Protein 3BMB (pdb70)

Sequence (270 aa):
SRPTIIINDLDAERIDILLEQPAYAGLPIADALNAELDRAQMCSPEEMPHDVVTMNSRVKFRNLSDGEVRVRTLVYPAKMTDSNTQLSVMAPVGAALLGLRVGDSIHWELPGGVATHLEVLELEYQPEAAGDYLLSRPTIIINDLDAERIDILLEQPAYAGLPIADALNAELDRAQMCSPEEMPHDVVTMNSRVKFRNLSDGEVRVRTLVYPAKMTDSNTQLSVMAPVGAALLGLRVGDSIHWELPGGVATHLEVLELEYQPEAAGDYLL

Radius of gyration: 20.75 Å; Cα contacts (8 Å, |Δi|>4): 541; chains: 2; bounding box: 44×65×32 Å

CATH classification: 1.10.286.20 (+1 more: 3.10.50.30)

Nearest PDB structures (foldseek):
  3bmb-assembly2_B  TM=1.007E+00  e=2.010E-30  Escherichia coli
  2pn0-assembly1_D  TM=7.990E-01  e=1.797E-14  Nitrosomonas europaea
  2pn0-assembly2_C  TM=7.995E-01  e=2.019E-13  Nitrosomonas europaea
  1grj-assembly1_A  TM=5.201E-01  e=1.043E-05  Escherichia coli
  6rin-assembly1_F  TM=5.103E-01  e=4.857E-06  Escherichia coli K-12

Organism: Escherichia coli (strain K12) (NCBI:txid83333)

Foldseek 3Di:
DWDQAEAEPVVLVVLCVVLPDPVCPPPFLSVVLNVRSVRHHYHHLLPGDPFWQYQQWWFWKAFVVPGDIAIEGEHDVVPDDDPRHYDYCSDLVNVRRGRDGQQDWTFDDTPPPGTGTMHTHDGPGDCSVVVVSVD/DWDQAEAEPVVLVVLCVVLVDPVCPPPFLSVVLVVRSVRHHYHALLPDDPFWQYQQWWFWKAFVVPGDIAIAHEHDVVPDDDPRHYDYCSDLVNVRRGRDGQQDWTWDDIPDPDTTTMHTHDTPGDCSVVVVRVD

B-factor: mean 31.02, std 12.73, range [14.25, 99.87]

Structure (mmCIF, N/CA/C/O backbone):
data_3BMB
#
_entry.id   3BMB
#
_cell.length_a   68.500
_cell.length_b   133.400
_cell.length_c   66.060
_cell.angle_alpha   90.000
_cell.angle_beta   90.000
_cell.angle_gamma   90.000
#
_symmetry.space_group_name_H-M   'C 2 2 21'
#
loop_
_entity.id
_entity.type
_entity.pdbx_description
1 polymer 'Regulator of nucleoside diphosphate kinase'
2 non-polymer 'SULFATE ION'
3 non-polymer 'CHLORIDE ION'
4 water water
#
loop_
_atom_site.group_PDB
_atom_site.id
_atom_site.type_symbol
_atom_site.label_atom_id
_atom_site.label_alt_id
_atom_site.label_comp_id
_atom_site.label_asym_id
_atom_site.label_entity_id
_atom_site.label_seq_id
_atom_site.pdbx_PDB_ins_code
_atom_site.Cartn_x
_atom_site.Cartn_y
_atom_site.Cartn_z
_atom_site.occupancy
_atom_site.B_iso_or_equiv
_atom_site.auth_seq_id
_atom_site.auth_comp_id
_atom_site.auth_asym_id
_atom_site.auth_atom_id
_atom_site.pdbx_PDB_model_num
ATOM 1 N N . SER A 1 2 ? 27.095 11.811 5.060 1.00 34.89 2 SER A N 1
ATOM 2 C CA . SER A 1 2 ? 26.070 12.837 4.733 1.00 32.68 2 SER A CA 1
ATOM 3 C C . SER A 1 2 ? 25.007 12.890 5.827 1.00 31.68 2 SER A C 1
ATOM 4 O O . SER A 1 2 ? 25.039 12.104 6.773 1.00 31.34 2 SER A O 1
ATOM 7 N N . ARG A 1 3 ? 24.069 13.821 5.688 1.00 27.52 3 ARG A N 1
ATOM 8 C CA . ARG A 1 3 ? 22.987 13.977 6.655 1.00 26.28 3 ARG A CA 1
ATOM 9 C C . ARG A 1 3 ? 21.734 14.411 5.909 1.00 26.27 3 ARG A C 1
ATOM 10 O O . ARG A 1 3 ? 21.813 14.863 4.769 1.00 25.75 3 ARG A O 1
ATOM 18 N N . PRO A 1 4 ? 20.552 14.260 6.531 1.00 26.74 4 PRO A N 1
ATOM 19 C CA . PRO A 1 4 ? 19.353 14.687 5.807 1.00 27.10 4 PRO A CA 1
ATOM 20 C C . PRO A 1 4 ? 19.343 16.193 5.551 1.00 26.88 4 PRO A C 1
ATOM 21 O O . PRO A 1 4 ? 19.874 16.977 6.345 1.00 26.22 4 PRO A O 1
ATOM 25 N N . THR A 1 5 ? 18.761 16.577 4.420 1.00 26.41 5 THR A N 1
ATOM 26 C CA . THR A 1 5 ? 18.673 17.973 4.004 1.00 26.19 5 THR A CA 1
ATOM 27 C C . THR A 1 5 ? 18.066 18.868 5.077 1.00 25.98 5 THR A C 1
ATOM 28 O O . THR A 1 5 ? 17.025 18.550 5.649 1.00 27.57 5 THR A O 1
ATOM 32 N N . ILE A 1 6 ? 18.719 19.994 5.339 1.00 24.64 6 ILE A N 1
ATOM 33 C CA . ILE A 1 6 ? 18.245 20.939 6.342 1.00 24.19 6 ILE A CA 1
ATOM 34 C C . ILE A 1 6 ? 17.008 21.713 5.886 1.00 24.20 6 ILE A C 1
ATOM 35 O O . ILE A 1 6 ? 16.973 22.237 4.769 1.00 22.21 6 ILE A O 1
ATOM 40 N N . ILE A 1 7 ? 16.005 21.777 6.761 1.00 23.14 7 ILE A N 1
ATOM 41 C CA . ILE A 1 7 ? 14.778 22.534 6.512 1.00 22.36 7 ILE A CA 1
ATOM 42 C C . ILE A 1 7 ? 14.942 23.747 7.441 1.00 22.27 7 ILE A C 1
ATOM 43 O O . ILE A 1 7 ? 15.123 23.595 8.652 1.00 20.05 7 ILE A O 1
ATOM 48 N N . ILE A 1 8 ? 14.894 24.949 6.882 1.00 21.87 8 ILE A N 1
ATOM 49 C CA . ILE A 1 8 ? 15.125 26.146 7.692 1.00 22.73 8 ILE A CA 1
ATOM 50 C C . ILE A 1 8 ? 14.385 27.358 7.131 1.00 23.65 8 ILE A C 1
ATOM 51 O O . ILE A 1 8 ? 14.176 27.444 5.921 1.00 24.56 8 ILE A O 1
ATOM 56 N N . ASN A 1 9 ? 13.983 28.301 7.984 1.00 23.65 9 ASN A N 1
ATOM 57 C CA . ASN A 1 9 ? 13.286 29.464 7.444 1.00 23.95 9 ASN A CA 1
ATOM 58 C C . ASN A 1 9 ? 14.275 30.496 6.891 1.00 24.30 9 ASN A C 1
ATOM 59 O O . ASN A 1 9 ? 15.452 30.521 7.271 1.00 21.59 9 ASN A O 1
ATOM 64 N N . ASP A 1 10 ? 13.790 31.325 5.970 1.00 25.24 10 ASP A N 1
ATOM 65 C CA . ASP A 1 10 ? 14.605 32.334 5.304 1.00 25.62 10 ASP A CA 1
ATOM 66 C C . ASP A 1 10 ? 15.468 33.204 6.203 1.00 25.30 10 ASP A C 1
ATOM 67 O O . ASP A 1 10 ? 16.613 33.495 5.867 1.00 25.76 10 ASP A O 1
ATOM 72 N N . LEU A 1 11 ? 14.919 33.628 7.336 1.00 24.59 11 LEU A N 1
ATOM 73 C CA . LEU A 1 11 ? 15.661 34.494 8.242 1.00 23.94 11 LEU A CA 1
ATOM 74 C C . LEU A 1 11 ? 16.851 33.810 8.908 1.00 23.44 11 LEU A C 1
ATOM 75 O O . LEU A 1 11 ? 17.944 34.369 8.935 1.00 22.15 11 LEU A O 1
ATOM 80 N N . ASP A 1 12 ? 16.646 32.610 9.449 1.00 22.32 12 ASP A N 1
ATOM 81 C CA . ASP A 1 12 ? 17.744 31.906 10.099 1.00 23.03 12 ASP A CA 1
ATOM 82 C C . ASP A 1 12 ? 18.792 31.495 9.075 1.00 21.44 12 ASP A C 1
ATOM 83 O O . ASP A 1 12 ? 19.990 31.524 9.353 1.00 21.24 12 ASP A O 1
ATOM 88 N N . ALA A 1 13 ? 18.343 31.129 7.881 1.00 23.62 13 ALA A N 1
ATOM 89 C CA . ALA A 1 13 ? 19.264 30.748 6.824 1.00 24.69 13 ALA A CA 1
ATOM 90 C C . ALA A 1 13 ? 20.227 31.902 6.550 1.00 24.95 13 ALA A C 1
ATOM 91 O O . ALA A 1 13 ? 21.432 31.698 6.422 1.00 26.17 13 ALA A O 1
ATOM 93 N N . GLU A 1 14 ? 19.690 33.116 6.463 1.00 25.76 14 GLU A N 1
ATOM 94 C CA . GLU A 1 14 ? 20.510 34.298 6.201 1.00 25.80 14 GLU A CA 1
ATOM 95 C C . GLU A 1 14 ? 21.445 34.597 7.366 1.00 25.69 14 GLU A C 1
ATOM 96 O O . GLU A 1 14 ? 22.622 34.882 7.160 1.00 22.80 14 GLU A O 1
ATOM 102 N N . ARG A 1 15 ? 20.917 34.538 8.587 1.00 24.68 15 ARG A N 1
ATOM 103 C CA . ARG A 1 15 ? 21.719 34.794 9.784 1.00 25.64 15 ARG A CA 1
ATOM 104 C C . ARG A 1 15 ? 22.871 33.796 9.924 1.00 24.36 15 ARG A C 1
ATOM 105 O O . ARG A 1 15 ? 23.993 34.174 10.268 1.00 22.58 15 ARG A O 1
ATOM 113 N N . ILE A 1 16 ? 22.601 32.520 9.665 1.00 21.98 16 ILE A N 1
ATOM 114 C CA . ILE A 1 16 ? 23.650 31.515 9.767 1.00 22.57 16 ILE A CA 1
ATOM 115 C C . ILE A 1 16 ? 24.694 31.701 8.659 1.00 22.52 16 ILE A C 1
ATOM 116 O O . ILE A 1 16 ? 25.882 31.481 8.876 1.00 22.24 16 ILE A O 1
ATOM 121 N N . ASP A 1 17 ? 24.252 32.127 7.482 1.00 23.08 17 ASP A N 1
ATOM 122 C CA . ASP A 1 17 ? 25.165 32.354 6.363 1.00 25.19 17 ASP A CA 1
ATOM 123 C C . ASP A 1 17 ? 26.196 33.419 6.745 1.00 24.71 17 ASP A C 1
ATOM 124 O O . ASP A 1 17 ? 27.383 33.307 6.426 1.00 25.10 17 ASP A O 1
ATOM 129 N N . ILE A 1 18 ? 25.729 34.454 7.434 1.00 23.54 18 ILE A N 1
ATOM 130 C CA . ILE A 1 18 ? 26.583 35.543 7.884 1.00 25.43 18 ILE A CA 1
ATOM 131 C C . ILE A 1 18 ? 27.475 35.050 9.015 1.00 24.38 18 ILE A C 1
ATOM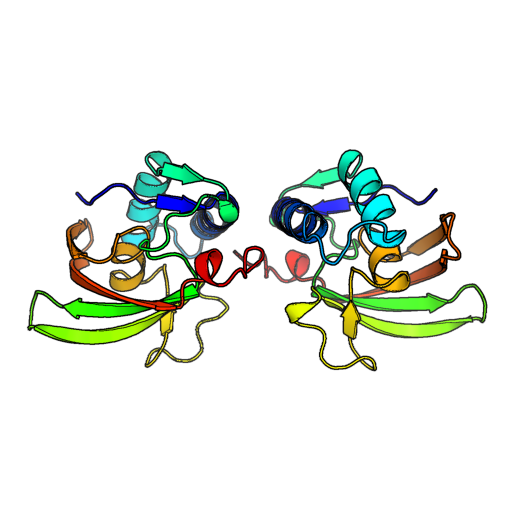 132 O O . ILE A 1 18 ? 28.666 35.355 9.066 1.00 25.48 18 ILE A O 1
ATOM 137 N N . LEU A 1 19 ? 26.882 34.284 9.921 1.00 23.55 19 LEU A N 1
ATOM 138 C CA . LEU A 1 19 ? 27.600 33.733 11.061 1.00 25.42 19 LEU A CA 1
ATOM 139 C C . LEU A 1 19 ? 28.822 32.936 10.613 1.00 25.02 19 LEU A C 1
ATOM 140 O O . LEU A 1 19 ? 29.922 33.110 11.141 1.00 23.77 19 LEU A O 1
ATOM 145 N N . LEU A 1 20 ? 28.616 32.064 9.632 1.00 24.98 20 LEU A N 1
ATOM 146 C CA . LEU A 1 20 ? 29.681 31.211 9.120 1.00 27.55 20 LEU A CA 1
ATOM 147 C C . LEU A 1 20 ? 30.827 31.965 8.457 1.00 28.85 20 LEU A C 1
ATOM 148 O O . LEU A 1 20 ? 31.925 31.424 8.321 1.00 28.67 20 LEU A O 1
ATOM 153 N N . GLU A 1 21 ? 30.573 33.208 8.055 1.00 30.85 21 GLU A N 1
ATOM 154 C CA . GLU A 1 21 ? 31.584 34.034 7.403 1.00 33.68 21 GLU A CA 1
ATOM 155 C C . GLU A 1 21 ? 32.645 34.557 8.372 1.00 33.88 21 GLU A C 1
ATOM 156 O O . GLU A 1 21 ? 33.727 34.962 7.954 1.00 34.00 21 GLU A O 1
ATOM 162 N N . GLN A 1 22 ? 32.339 34.547 9.664 1.00 32.98 22 GLN A N 1
ATOM 163 C CA . GLN A 1 22 ? 33.283 35.024 10.671 1.00 34.10 22 GLN A CA 1
ATOM 164 C C . GLN A 1 22 ? 34.619 34.289 10.620 1.00 33.55 22 GLN A C 1
ATOM 165 O O . GLN A 1 22 ? 34.659 33.060 10.612 1.00 32.43 22 GLN A O 1
ATOM 171 N N . PRO A 1 23 ? 35.736 35.038 10.591 1.00 32.24 23 PRO A N 1
ATOM 172 C CA . PRO A 1 23 ? 37.055 34.401 10.545 1.00 29.85 23 PRO A CA 1
ATOM 173 C C . PRO A 1 23 ? 37.327 33.485 11.742 1.00 28.94 23 PRO A C 1
ATOM 174 O O . PRO A 1 23 ? 38.183 32.601 11.680 1.00 28.06 23 PRO A O 1
ATOM 178 N N . ALA A 1 24 ? 36.597 33.693 12.832 1.00 26.31 24 ALA A N 1
ATOM 179 C CA . ALA A 1 24 ? 36.773 32.855 14.015 1.00 26.01 24 ALA A CA 1
ATOM 180 C C . ALA A 1 24 ? 36.497 31.384 13.679 1.00 23.39 24 ALA A C 1
ATOM 181 O O . ALA A 1 24 ? 37.026 30.479 14.324 1.00 23.40 24 ALA A O 1
ATOM 183 N N . TYR A 1 25 ? 35.679 31.157 12.655 1.00 23.03 25 TYR A N 1
ATOM 184 C CA . TYR A 1 25 ? 35.294 29.805 12.250 1.00 23.39 25 TYR A CA 1
ATOM 185 C C . TYR A 1 25 ? 36.062 29.257 11.052 1.00 23.10 25 TYR A C 1
ATOM 186 O O . TYR A 1 25 ? 35.702 28.215 10.508 1.00 21.76 25 TYR A O 1
ATOM 195 N N . ALA A 1 26 ? 37.114 29.952 10.642 1.00 23.27 26 ALA A N 1
ATOM 196 C CA . ALA A 1 26 ? 37.899 29.507 9.500 1.00 22.38 26 ALA A CA 1
ATOM 197 C C . ALA A 1 26 ? 38.545 28.155 9.773 1.00 21.85 26 ALA A C 1
ATOM 198 O O . ALA A 1 26 ? 39.181 27.955 10.807 1.00 21.37 26 ALA A O 1
ATOM 200 N N . GLY A 1 27 ? 38.352 27.222 8.848 1.00 21.56 27 GLY A N 1
ATOM 201 C CA . GLY A 1 27 ? 38.935 25.901 8.987 1.00 22.42 27 GLY A CA 1
ATOM 202 C C . GLY A 1 27 ? 38.250 24.947 9.943 1.00 23.42 27 GLY A C 1
ATOM 203 O O . GLY A 1 27 ? 38.754 23.851 10.173 1.00 24.00 27 GLY A O 1
ATOM 204 N N . LEU A 1 28 ? 37.113 25.337 10.511 1.00 23.42 28 LEU A N 1
ATOM 205 C CA . LEU A 1 28 ? 36.424 24.439 11.439 1.00 24.02 28 LEU A CA 1
ATOM 206 C C . LEU A 1 28 ? 35.517 23.473 10.690 1.00 24.44 28 LEU A C 1
ATOM 207 O O . LEU A 1 28 ? 34.705 23.883 9.863 1.00 23.46 28 LEU A O 1
ATOM 212 N N . PRO A 1 29 ? 35.642 22.169 10.973 1.00 24.66 29 PRO A N 1
ATOM 213 C CA . PRO A 1 29 ? 34.807 21.177 10.289 1.00 24.23 29 PRO A CA 1
ATOM 214 C C . PRO A 1 29 ? 33.294 21.416 10.313 1.00 22.70 29 PRO A C 1
ATOM 215 O O . PRO A 1 29 ? 32.635 21.212 9.301 1.00 21.07 29 PRO A O 1
ATOM 219 N N . ILE A 1 30 ? 32.735 21.846 11.445 1.00 21.35 30 ILE A N 1
ATOM 220 C CA . ILE A 1 30 ? 31.289 22.091 11.491 1.00 22.42 30 ILE A CA 1
ATOM 221 C C . ILE A 1 30 ? 30.891 23.306 10.651 1.00 21.87 30 ILE A C 1
ATOM 222 O O . ILE A 1 30 ? 29.827 23.316 10.032 1.00 20.89 30 ILE A O 1
ATOM 227 N N . ALA A 1 31 ? 31.746 24.326 10.622 1.00 22.66 31 ALA A N 1
ATOM 228 C CA . ALA A 1 31 ? 31.471 25.532 9.838 1.00 24.59 31 ALA A CA 1
ATOM 229 C C . ALA A 1 31 ? 31.491 25.197 8.347 1.00 24.31 31 ALA A C 1
ATOM 230 O O . ALA A 1 31 ? 30.618 25.636 7.593 1.00 23.77 31 ALA A O 1
ATOM 232 N N . ASP A 1 32 ? 32.487 24.421 7.923 1.00 23.92 32 ASP A N 1
ATOM 233 C CA . ASP A 1 32 ? 32.588 24.025 6.519 1.00 25.87 32 ASP A CA 1
ATOM 234 C C . ASP A 1 32 ? 31.386 23.171 6.141 1.00 25.37 32 ASP A C 1
ATOM 235 O O . ASP A 1 32 ? 30.809 23.334 5.061 1.00 25.32 32 ASP A O 1
ATOM 240 N N . ALA A 1 33 ? 31.022 22.255 7.035 1.00 23.35 33 ALA A N 1
ATOM 241 C CA . ALA A 1 33 ? 29.894 21.361 6.814 1.00 23.95 33 ALA A CA 1
ATOM 242 C C . ALA A 1 33 ? 28.574 22.126 6.731 1.00 22.31 33 ALA A C 1
ATOM 243 O O . ALA A 1 33 ? 27.746 21.849 5.865 1.00 22.78 33 ALA A O 1
ATOM 245 N N . LEU A 1 34 ? 28.370 23.090 7.625 1.00 21.20 34 LEU A N 1
ATOM 246 C CA . LEU A 1 34 ? 27.134 23.864 7.589 1.00 21.60 34 LEU A CA 1
ATOM 247 C C . LEU A 1 34 ? 27.029 24.686 6.307 1.00 20.81 34 LEU A C 1
ATOM 248 O O . LEU A 1 34 ? 25.948 24.793 5.723 1.00 21.47 34 LEU A O 1
ATOM 253 N N . ASN A 1 35 ? 28.147 25.250 5.862 1.00 23.85 35 ASN A N 1
ATOM 254 C CA . ASN A 1 35 ? 28.166 26.038 4.630 1.00 25.02 35 ASN A CA 1
ATOM 255 C C . ASN A 1 35 ? 27.666 25.194 3.467 1.00 25.10 35 ASN A C 1
ATOM 256 O O . ASN A 1 35 ? 26.791 25.616 2.705 1.00 23.11 35 ASN A O 1
ATOM 261 N N . ALA A 1 36 ? 28.228 23.998 3.336 1.00 25.03 36 ALA A N 1
ATOM 262 C CA . ALA A 1 36 ? 27.843 23.086 2.267 1.00 25.05 36 ALA A CA 1
ATOM 263 C C . ALA A 1 36 ? 26.381 22.669 2.382 1.00 25.93 36 ALA A C 1
ATOM 264 O O . ALA A 1 36 ? 25.663 22.607 1.382 1.00 23.66 36 ALA A O 1
ATOM 266 N N . GLU A 1 37 ? 25.933 22.378 3.601 1.00 24.76 37 GLU A N 1
ATOM 267 C CA . GLU A 1 37 ? 24.551 21.960 3.806 1.00 25.19 37 GLU A CA 1
ATOM 268 C C . GLU A 1 37 ? 23.534 23.069 3.536 1.00 25.75 37 GLU A C 1
ATOM 269 O O . GLU A 1 37 ? 22.455 22.813 2.991 1.00 25.08 37 GLU A O 1
ATOM 275 N N . LEU A 1 38 ? 23.866 24.300 3.919 1.00 25.44 38 LEU A N 1
ATOM 276 C CA . LEU A 1 38 ? 22.959 25.420 3.687 1.00 27.02 38 LEU A CA 1
ATOM 277 C C . LEU A 1 38 ? 22.753 25.650 2.193 1.00 26.91 38 LEU A C 1
ATOM 278 O O . LEU A 1 38 ? 21.683 26.090 1.776 1.00 25.15 38 LEU A O 1
ATOM 283 N N . ASP A 1 39 ? 23.772 25.350 1.388 1.00 27.12 39 ASP A N 1
ATOM 284 C CA . ASP A 1 39 ? 23.662 25.523 -0.058 1.00 29.08 39 ASP A CA 1
ATOM 285 C C . ASP A 1 39 ? 22.611 24.605 -0.671 1.00 29.63 39 ASP A C 1
ATOM 286 O O . ASP A 1 39 ? 22.095 24.880 -1.758 1.00 30.49 39 ASP A O 1
ATOM 291 N N . ARG A 1 40 ? 22.296 23.507 0.010 1.00 28.07 40 ARG A N 1
ATOM 292 C CA . ARG A 1 40 ? 21.283 22.596 -0.498 1.00 29.78 40 ARG A CA 1
ATOM 293 C C . ARG A 1 40 ? 20.116 22.422 0.462 1.00 29.13 40 ARG A C 1
ATOM 294 O O . ARG A 1 40 ? 19.354 21.451 0.373 1.00 28.29 40 ARG A O 1
ATOM 302 N N . ALA A 1 41 ? 19.969 23.380 1.372 1.00 27.90 41 ALA A N 1
ATOM 303 C CA . ALA A 1 41 ? 18.891 23.342 2.354 1.00 28.62 41 ALA A CA 1
ATOM 304 C C . ALA A 1 41 ? 17.576 23.759 1.705 1.00 29.50 41 ALA A C 1
ATOM 305 O O . ALA A 1 41 ? 17.562 24.475 0.701 1.00 28.62 41 ALA A O 1
ATOM 307 N N . GLN A 1 42 ? 16.475 23.298 2.285 1.00 29.46 42 GLN A N 1
ATOM 308 C CA . GLN A 1 42 ? 15.152 23.643 1.797 1.00 31.00 42 GLN A CA 1
ATOM 309 C C . GLN A 1 42 ? 14.681 24.793 2.680 1.00 31.59 42 GLN A C 1
ATOM 310 O O . GLN A 1 42 ? 14.528 24.632 3.889 1.00 30.42 42 GLN A O 1
ATOM 316 N N . MET A 1 43 ? 14.451 25.953 2.075 1.00 30.00 43 MET A N 1
ATOM 317 C CA . MET A 1 43 ? 14.038 27.119 2.838 1.00 31.42 43 MET A CA 1
ATOM 318 C C . MET A 1 43 ? 12.598 27.548 2.583 1.00 30.21 43 MET A C 1
ATOM 319 O O . MET A 1 43 ? 12.013 27.241 1.545 1.00 30.89 43 MET A O 1
ATOM 324 N N . CYS A 1 44 ? 12.031 28.257 3.551 1.00 29.25 44 CYS A N 1
ATOM 325 C CA . CYS A 1 44 ? 10.660 28.738 3.446 1.00 27.32 44 CYS A CA 1
ATOM 326 C C . CYS A 1 44 ? 10.500 29.886 4.426 1.00 26.65 44 CYS A C 1
ATOM 327 O O . CYS A 1 44 ? 11.400 30.144 5.230 1.00 23.94 44 CYS A O 1
ATOM 330 N N . SER A 1 45 ? 9.367 30.580 4.358 1.00 26.33 45 SER A N 1
ATOM 331 C CA . SER A 1 45 ? 9.123 31.689 5.267 1.00 27.67 45 SER A CA 1
ATOM 332 C C . SER A 1 45 ? 8.821 31.123 6.647 1.00 27.28 45 SER A C 1
ATOM 333 O O . SER A 1 45 ? 8.423 29.958 6.777 1.00 27.03 45 SER A O 1
ATOM 336 N N . PRO A 1 46 ? 9.010 31.931 7.702 1.00 26.75 46 PRO A N 1
ATOM 337 C CA . PRO A 1 46 ? 8.723 31.401 9.035 1.00 26.82 46 PRO A CA 1
ATOM 338 C C . PRO A 1 46 ? 7.296 30.890 9.183 1.00 27.93 46 PRO A C 1
ATOM 339 O O . PRO A 1 46 ? 7.058 29.911 9.886 1.00 28.18 46 PRO A O 1
ATOM 343 N N . GLU A 1 47 ? 6.351 31.533 8.503 1.00 27.99 47 GLU A N 1
ATOM 344 C CA . GLU A 1 47 ? 4.963 31.107 8.583 1.00 30.87 47 GLU A CA 1
ATOM 345 C C . GLU A 1 47 ? 4.733 29.765 7.883 1.00 31.02 47 GLU A C 1
ATOM 346 O O . GLU A 1 47 ? 3.821 29.027 8.246 1.00 31.35 47 GLU A O 1
ATOM 352 N N . GLU A 1 48 ? 5.556 29.451 6.885 1.00 31.53 48 GLU A N 1
ATOM 353 C CA . GLU A 1 48 ? 5.419 28.194 6.144 1.00 31.53 48 GLU A CA 1
ATOM 354 C C . GLU A 1 48 ? 6.233 27.047 6.752 1.00 30.22 48 GLU A C 1
ATOM 355 O O . GLU A 1 48 ? 6.263 25.944 6.201 1.00 27.99 48 GLU A O 1
ATOM 361 N N . MET A 1 49 ? 6.887 27.305 7.881 1.00 29.05 49 MET A N 1
ATOM 362 C CA . MET A 1 49 ? 7.713 26.292 8.544 1.00 29.31 49 MET A CA 1
ATOM 363 C C . MET A 1 49 ? 6.923 25.112 9.092 1.00 28.73 49 MET A C 1
ATOM 364 O O . MET A 1 49 ? 5.999 25.294 9.882 1.00 27.43 49 MET A O 1
ATOM 369 N N . PRO A 1 50 ? 7.271 23.880 8.674 1.00 28.68 50 PRO A N 1
ATOM 370 C CA . PRO A 1 50 ? 6.570 22.691 9.166 1.00 29.35 50 PRO A CA 1
ATOM 371 C C . PRO A 1 50 ? 6.670 22.656 10.693 1.00 29.01 50 PRO A C 1
ATOM 372 O O . PRO A 1 50 ? 7.707 23.007 11.262 1.00 28.55 50 PRO A O 1
ATOM 376 N N . HIS A 1 51 ? 5.604 22.224 11.356 1.00 28.38 51 HIS A N 1
ATOM 377 C CA . HIS A 1 51 ? 5.581 22.204 12.812 1.00 29.70 51 HIS A CA 1
ATOM 378 C C . HIS A 1 51 ? 6.470 21.196 13.536 1.00 28.69 51 HIS A C 1
ATOM 379 O O . HIS A 1 51 ? 6.612 21.276 14.751 1.00 29.89 51 HIS A O 1
ATOM 386 N N . ASP A 1 52 ? 7.083 20.271 12.805 1.00 27.66 52 ASP A N 1
ATOM 387 C CA . ASP A 1 52 ? 7.931 19.251 13.429 1.00 27.11 52 ASP A CA 1
ATOM 388 C C . ASP A 1 52 ? 9.421 19.394 13.125 1.00 25.45 52 ASP A C 1
ATOM 389 O O . ASP A 1 52 ? 10.186 18.450 13.323 1.00 26.27 52 ASP A O 1
ATOM 394 N N . VAL A 1 53 ? 9.835 20.566 12.658 1.00 24.60 53 VAL A N 1
ATOM 395 C CA . VAL A 1 53 ? 11.236 20.793 12.317 1.00 22.86 53 VAL A CA 1
ATOM 396 C C . VAL A 1 53 ? 12.019 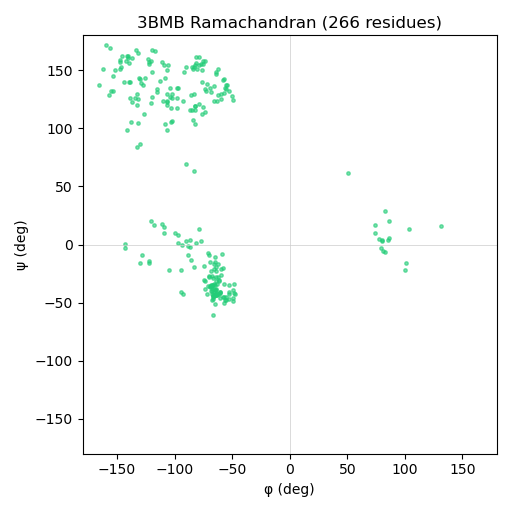21.500 13.422 1.00 22.69 53 VAL A C 1
ATOM 397 O O . VAL A 1 53 ? 11.545 22.486 13.997 1.00 21.72 53 VAL A O 1
ATOM 401 N N . VAL A 1 54 ? 13.220 20.997 13.708 1.00 20.29 54 VAL A N 1
ATOM 402 C CA . VAL A 1 54 ? 14.078 21.609 14.715 1.00 20.13 54 VAL A CA 1
ATOM 403 C C . VAL A 1 54 ? 14.639 22.900 14.111 1.00 18.86 54 VAL A C 1
ATOM 404 O O . VAL A 1 54 ? 15.393 22.857 13.142 1.00 18.76 54 VAL A O 1
ATOM 408 N N . THR A 1 55 ? 14.265 24.044 14.670 1.00 18.23 55 THR A N 1
ATOM 409 C CA . THR A 1 55 ? 14.752 25.324 14.162 1.00 18.63 55 THR A CA 1
ATOM 410 C C . THR A 1 55 ? 15.520 26.049 15.251 1.00 19.50 55 THR A C 1
ATOM 411 O O . THR A 1 55 ? 15.475 25.655 16.412 1.00 17.86 55 THR A O 1
ATOM 415 N N . MET A 1 56 ? 16.238 27.104 14.875 1.00 20.65 56 MET A N 1
ATOM 416 C CA . MET A 1 56 ? 16.984 27.876 15.860 1.00 20.57 56 MET A CA 1
ATOM 417 C C . MET A 1 56 ? 16.023 28.333 16.959 1.00 20.68 56 MET A C 1
ATOM 418 O O . MET A 1 56 ? 14.897 28.750 16.683 1.00 19.06 56 MET A O 1
ATOM 423 N N . ASN A 1 57 ? 16.483 28.221 18.200 1.00 21.77 57 ASN A N 1
ATOM 424 C CA . ASN A 1 57 ? 15.718 28.596 19.386 1.00 21.74 57 ASN A CA 1
ATOM 425 C C . ASN A 1 57 ? 14.599 27.629 19.747 1.00 21.15 57 ASN A C 1
ATOM 426 O O . ASN A 1 57 ? 13.708 27.965 20.527 1.00 19.60 57 ASN A O 1
ATOM 431 N N . SER A 1 58 ? 14.657 26.423 19.189 1.00 18.70 58 SER A N 1
ATOM 432 C CA . SER A 1 58 ? 13.680 25.388 19.505 1.00 18.92 58 SER A CA 1
ATOM 433 C C . SER A 1 58 ? 14.227 24.605 20.695 1.00 18.95 58 SER A C 1
ATOM 434 O O . SER A 1 58 ? 15.438 24.552 20.899 1.00 17.42 58 SER A O 1
ATOM 437 N N . ARG A 1 59 ? 13.334 24.019 21.492 1.00 19.85 59 ARG A N 1
ATOM 438 C CA . ARG A 1 59 ? 13.758 23.195 22.619 1.00 20.43 59 ARG A CA 1
ATOM 439 C C . ARG A 1 59 ? 13.454 21.779 22.156 1.00 20.65 59 ARG A C 1
ATOM 440 O O . ARG A 1 59 ? 12.312 21.450 21.807 1.00 21.19 59 ARG A O 1
ATOM 448 N N . VAL A 1 60 ? 14.478 20.939 22.154 1.00 20.11 60 VAL A N 1
ATOM 449 C CA . VAL A 1 60 ? 14.328 19.586 21.651 1.00 22.65 60 VAL A CA 1
ATOM 450 C C . VAL A 1 60 ? 14.861 18.486 22.555 1.00 21.65 60 VAL A C 1
ATOM 451 O O . VAL A 1 60 ? 15.876 18.648 23.234 1.00 20.97 60 VAL A O 1
ATOM 455 N N . LYS A 1 61 ? 14.144 17.368 22.566 1.00 21.83 61 LYS A N 1
ATOM 456 C CA . LYS A 1 61 ? 14.541 16.200 23.335 1.00 21.48 61 LYS A CA 1
ATOM 457 C C . LYS A 1 61 ? 15.126 15.265 22.294 1.00 22.45 61 LYS A C 1
ATOM 458 O O . LYS A 1 61 ? 14.482 14.965 21.286 1.00 21.38 61 LYS A O 1
ATOM 464 N N . PHE A 1 62 ? 16.346 14.808 22.529 1.00 20.64 62 PHE A N 1
ATOM 465 C CA . PHE A 1 62 ? 17.011 13.939 21.573 1.00 21.90 62 PHE A CA 1
ATOM 466 C C . PHE A 1 62 ? 17.839 12.855 22.243 1.00 21.04 62 PHE A C 1
ATOM 467 O O . PHE A 1 62 ? 18.246 12.992 23.397 1.00 21.73 62 PHE A O 1
ATOM 475 N N . ARG A 1 63 ? 18.094 11.781 21.505 1.00 19.89 63 ARG A N 1
ATOM 476 C CA . ARG A 1 63 ? 18.872 10.668 22.028 1.00 22.73 63 ARG A CA 1
ATOM 477 C C . ARG A 1 63 ? 20.208 10.533 21.313 1.00 23.28 63 ARG A C 1
ATOM 478 O O . ARG A 1 63 ? 20.303 10.719 20.097 1.00 21.61 63 ARG A O 1
ATOM 486 N N . ASN A 1 64 ? 21.241 10.212 22.081 1.00 23.64 64 ASN A N 1
ATOM 487 C CA . ASN A 1 64 ? 22.570 10.001 21.524 1.00 25.33 64 ASN A CA 1
ATOM 488 C C . ASN A 1 64 ? 22.549 8.523 21.124 1.00 26.12 64 ASN A C 1
ATOM 489 O O . ASN A 1 64 ? 22.406 7.647 21.981 1.00 25.85 64 ASN A O 1
ATOM 494 N N . LEU A 1 65 ? 22.666 8.245 19.829 1.00 26.33 65 LEU A N 1
ATOM 495 C CA . LEU A 1 65 ? 22.621 6.867 19.350 1.00 27.02 65 LEU A CA 1
ATOM 496 C C . LEU A 1 65 ? 23.909 6.089 19.589 1.00 27.72 65 LEU A C 1
ATOM 497 O O . LEU A 1 65 ? 24.032 4.932 19.183 1.00 28.78 65 LEU A O 1
ATOM 502 N N . SER A 1 66 ? 24.871 6.719 20.252 1.00 28.17 66 SER A N 1
ATOM 503 C CA . SER A 1 66 ? 26.123 6.043 20.555 1.00 29.71 66 SER A CA 1
ATOM 504 C C . SER A 1 66 ? 26.074 5.432 21.952 1.00 29.56 66 SER A C 1
ATOM 505 O O . SER A 1 66 ? 26.813 4.494 22.251 1.00 29.20 66 SER A O 1
ATOM 508 N N . ASP A 1 67 ? 25.194 5.948 22.806 1.00 30.01 67 ASP A N 1
ATOM 509 C CA . ASP A 1 67 ? 25.090 5.424 24.165 1.00 28.96 67 ASP A CA 1
ATOM 510 C C . ASP A 1 67 ? 23.674 5.366 24.739 1.00 28.94 67 ASP A C 1
ATOM 511 O O . ASP A 1 67 ? 23.491 4.963 25.888 1.00 29.92 67 ASP A O 1
ATOM 516 N N . GLY A 1 68 ? 22.681 5.778 23.959 1.00 27.91 68 GLY A N 1
ATOM 517 C CA . GLY A 1 68 ? 21.306 5.745 24.430 1.00 25.61 68 GLY A CA 1
ATOM 518 C C . GLY A 1 68 ? 20.861 6.896 25.322 1.00 25.64 68 GLY A C 1
ATOM 519 O O . GLY A 1 68 ? 19.687 6.987 25.667 1.00 26.09 68 GLY A O 1
ATOM 520 N N . GLU A 1 69 ? 21.784 7.777 25.689 1.00 25.01 69 GLU A N 1
ATOM 521 C CA . GLU A 1 69 ? 21.460 8.909 26.556 1.00 26.17 69 GLU A CA 1
ATOM 522 C C . GLU A 1 69 ? 20.501 9.930 25.938 1.00 25.73 69 GLU A C 1
ATOM 523 O O . GLU A 1 69 ? 20.638 10.314 24.773 1.00 25.22 69 GLU A O 1
ATOM 529 N N . VAL A 1 70 ? 19.536 10.372 26.736 1.00 24.98 70 VAL A N 1
ATOM 530 C CA . VAL A 1 70 ? 18.555 11.351 26.294 1.00 25.86 70 VAL A CA 1
ATOM 531 C C . VAL A 1 70 ? 18.802 12.698 26.965 1.00 27.44 70 VAL A C 1
ATOM 532 O O . VAL A 1 70 ? 19.181 12.758 28.135 1.00 27.88 70 VAL A O 1
ATOM 536 N N . ARG A 1 71 ? 18.584 13.778 26.219 1.00 25.22 71 ARG A N 1
ATOM 537 C CA . ARG A 1 71 ? 18.769 15.116 26.752 1.00 23.97 71 ARG A CA 1
ATOM 538 C C . ARG A 1 71 ? 17.801 16.107 26.146 1.00 22.97 71 ARG A C 1
ATOM 539 O O . ARG A 1 71 ? 17.274 15.891 25.057 1.00 19.94 71 ARG A O 1
ATOM 547 N N . VAL A 1 72 ? 17.564 17.193 26.873 1.00 21.94 72 VAL A N 1
ATOM 548 C CA . VAL A 1 72 ? 16.708 18.261 26.392 1.00 22.55 72 VAL A CA 1
ATOM 549 C C . VAL A 1 72 ? 17.575 19.509 26.352 1.00 21.90 72 VAL A C 1
ATOM 550 O O . VAL A 1 72 ? 18.206 19.870 27.340 1.00 23.08 72 VAL A O 1
ATOM 554 N N . ARG A 1 73 ? 17.607 20.168 25.204 1.00 22.50 73 ARG A N 1
ATOM 555 C CA . ARG A 1 73 ? 18.410 21.364 25.056 1.00 20.71 73 ARG A CA 1
ATOM 556 C C . ARG A 1 73 ? 17.728 22.319 24.107 1.00 19.69 73 ARG A C 1
ATOM 557 O O . ARG A 1 73 ? 16.972 21.901 23.236 1.00 19.11 73 ARG A O 1
ATOM 565 N N . THR A 1 74 ? 17.994 23.607 24.290 1.00 18.87 74 THR A N 1
ATOM 566 C CA . THR A 1 74 ? 17.450 24.630 23.410 1.00 19.15 74 THR A CA 1
ATOM 567 C C . THR A 1 74 ? 18.592 25.027 22.469 1.00 19.96 74 THR A C 1
ATOM 568 O O . THR A 1 74 ? 19.707 25.306 22.922 1.00 18.50 74 THR A O 1
ATOM 572 N N . LEU A 1 75 ? 18.311 25.023 21.167 1.00 19.27 75 LEU A N 1
ATOM 573 C CA . LEU A 1 75 ? 19.308 25.353 20.144 1.00 19.18 75 LEU A CA 1
ATOM 574 C C . LEU A 1 75 ? 19.420 26.865 19.989 1.00 19.90 75 LEU A C 1
ATOM 575 O O . LEU A 1 75 ? 18.461 27.529 19.628 1.00 20.05 75 LEU A O 1
ATOM 580 N N . VAL A 1 76 ? 20.605 27.405 20.241 1.00 18.88 76 VAL A N 1
ATOM 581 C CA . VAL A 1 76 ? 20.792 28.851 20.184 1.00 21.64 76 VAL A CA 1
ATOM 582 C C . VAL A 1 76 ? 22.009 29.307 19.383 1.00 21.18 76 VAL A C 1
ATOM 583 O O . VAL A 1 76 ? 22.901 28.516 19.072 1.00 19.26 76 VAL A O 1
ATOM 587 N N . TYR A 1 77 ? 22.028 30.596 19.053 1.00 20.96 77 TYR A N 1
ATOM 588 C CA . TYR A 1 77 ? 23.160 31.185 18.347 1.00 22.14 77 TYR A CA 1
ATOM 589 C C . TYR A 1 77 ? 24.243 31.346 19.412 1.00 23.32 77 TYR A C 1
ATOM 590 O O . TYR A 1 77 ? 23.940 31.549 20.591 1.00 21.89 77 TYR A O 1
ATOM 599 N N . PRO A 1 78 ? 25.521 31.267 19.017 1.00 24.20 78 PRO A N 1
ATOM 600 C CA . PRO A 1 78 ? 26.588 31.404 20.013 1.00 25.88 78 PRO A CA 1
ATOM 601 C C . PRO A 1 78 ? 26.507 32.580 20.993 1.00 28.07 78 PRO A C 1
ATOM 602 O O . PRO A 1 78 ? 26.892 32.445 22.151 1.00 28.13 78 PRO A O 1
ATOM 606 N N . ALA A 1 79 ? 25.994 33.719 20.546 1.00 30.87 79 ALA A N 1
ATOM 607 C CA . ALA A 1 79 ? 25.880 34.888 21.416 1.00 32.86 79 ALA A CA 1
ATOM 608 C C . ALA A 1 79 ? 24.977 34.625 22.620 1.00 34.60 79 ALA A C 1
ATOM 609 O O . ALA A 1 79 ? 25.179 35.198 23.695 1.00 36.32 79 ALA A O 1
ATOM 611 N N . LYS A 1 80 ? 23.994 33.747 22.436 1.00 34.61 80 LYS A N 1
ATOM 612 C CA . LYS A 1 80 ? 23.026 33.420 23.480 1.00 34.88 80 LYS A CA 1
ATOM 613 C C . LYS A 1 80 ? 23.328 32.156 24.297 1.00 35.23 80 LYS A C 1
ATOM 614 O O . LYS A 1 80 ? 22.553 31.791 25.186 1.00 35.08 80 LYS A O 1
ATOM 620 N N . MET A 1 81 ? 24.442 31.489 24.014 1.00 33.45 81 MET A N 1
ATOM 621 C CA . MET A 1 81 ? 24.787 30.266 24.741 1.00 35.51 81 MET A CA 1
ATOM 622 C C . MET A 1 81 ? 25.456 30.608 26.072 1.00 35.91 81 MET A C 1
ATOM 623 O O . MET A 1 81 ? 26.627 30.983 26.101 1.00 35.19 81 MET A O 1
ATOM 628 N N . THR A 1 82 ? 24.713 30.475 27.170 1.00 35.84 82 THR A N 1
ATOM 629 C CA . THR A 1 82 ? 25.244 30.791 28.494 1.00 36.43 82 THR A CA 1
ATOM 630 C C . THR A 1 82 ? 25.203 29.638 29.495 1.00 36.51 82 THR A C 1
ATOM 631 O O . THR A 1 82 ? 25.875 29.691 30.529 1.00 37.29 82 THR A O 1
ATOM 635 N N . ASP A 1 83 ? 24.418 28.602 29.199 1.00 35.17 83 ASP A N 1
ATOM 636 C CA . ASP A 1 83 ? 24.311 27.452 30.094 1.00 33.97 83 ASP A CA 1
ATOM 637 C C . ASP A 1 83 ? 24.318 26.129 29.327 1.00 32.59 83 ASP A C 1
ATOM 638 O O . ASP A 1 83 ? 23.323 25.753 28.705 1.00 31.53 83 ASP A O 1
ATOM 643 N N . SER A 1 84 ? 25.446 25.425 29.398 1.00 31.19 84 SER A N 1
ATOM 644 C CA . SER A 1 84 ? 25.634 24.149 28.708 1.00 30.32 84 SER A CA 1
ATOM 645 C C . SER A 1 84 ? 24.738 23.013 29.188 1.00 30.14 84 SER A C 1
ATOM 646 O O . SER A 1 84 ? 24.619 21.992 28.512 1.00 29.26 84 SER A O 1
ATOM 649 N N . ASN A 1 85 ? 24.113 23.166 30.350 1.00 27.41 85 ASN A N 1
ATOM 650 C CA . ASN A 1 85 ? 23.238 22.108 30.823 1.00 26.38 85 ASN A CA 1
ATOM 651 C C . ASN A 1 85 ? 21.841 22.260 30.238 1.00 24.41 85 ASN A C 1
ATOM 652 O O . ASN A 1 85 ? 21.040 21.336 30.318 1.00 25.67 85 ASN A O 1
ATOM 657 N N . THR A 1 86 ? 21.546 23.413 29.639 1.00 23.90 86 THR A N 1
ATOM 658 C CA . THR A 1 86 ? 20.227 23.620 29.042 1.00 23.73 86 THR A CA 1
ATOM 659 C C . THR A 1 86 ? 20.248 24.146 27.608 1.00 22.73 86 THR A C 1
ATOM 660 O O . THR A 1 86 ? 19.232 24.083 26.913 1.00 21.71 86 THR A O 1
ATOM 664 N N . GLN A 1 87 ? 21.391 24.662 27.161 1.00 20.83 87 GLN A N 1
ATOM 665 C CA . GLN A 1 87 ? 21.500 25.205 25.809 1.00 22.17 87 GLN A CA 1
ATOM 666 C C . GLN A 1 87 ? 22.560 24.511 24.966 1.00 22.68 87 GLN A C 1
ATOM 667 O O . GLN A 1 87 ? 23.498 23.912 25.492 1.00 20.62 87 GLN A O 1
ATOM 673 N N . LEU A 1 88 ? 22.412 24.629 23.652 1.00 22.02 88 LEU A N 1
ATOM 674 C CA . LEU A 1 88 ? 23.323 24.004 22.709 1.00 20.39 88 LEU A CA 1
ATOM 675 C C . LEU A 1 88 ? 23.635 24.955 21.556 1.00 19.09 88 LEU A C 1
ATOM 676 O O . LEU A 1 88 ? 22.731 25.465 20.909 1.00 18.95 88 LEU A O 1
ATOM 681 N N . SER A 1 89 ? 24.915 25.200 21.296 1.00 17.56 89 SER A N 1
ATOM 682 C CA . SER A 1 89 ? 25.287 26.089 20.199 1.00 19.19 89 SER A CA 1
ATOM 683 C C . SER A 1 89 ? 25.121 25.395 18.846 1.00 18.88 89 SER A C 1
ATOM 684 O O . SER A 1 89 ? 25.442 24.216 18.701 1.00 17.95 89 SER A O 1
ATOM 687 N N . VAL A 1 90 ? 24.613 26.129 17.861 1.00 20.30 90 VAL A N 1
ATOM 688 C CA . VAL A 1 90 ? 24.430 25.572 16.528 1.00 21.55 90 VAL A CA 1
ATOM 689 C C . VAL A 1 90 ? 25.807 25.338 15.908 1.00 21.15 90 VAL A C 1
ATOM 690 O O . VAL A 1 90 ? 25.935 24.631 14.911 1.00 22.09 90 VAL A O 1
ATOM 694 N N . MET A 1 91 ? 26.838 25.938 16.497 1.00 20.17 91 MET A N 1
ATOM 695 C CA . MET A 1 91 ? 28.189 25.753 15.977 1.00 19.49 91 MET A CA 1
ATOM 696 C C . MET A 1 91 ? 28.878 24.532 16.590 1.00 19.04 91 MET A C 1
ATOM 697 O O . MET A 1 91 ? 29.958 24.139 16.142 1.00 18.80 91 MET A O 1
ATOM 702 N N . ALA A 1 92 ? 28.258 23.934 17.611 1.00 18.25 92 ALA A N 1
ATOM 703 C CA . ALA A 1 92 ? 28.796 22.714 18.221 1.00 18.40 92 ALA A CA 1
ATOM 704 C C . ALA A 1 92 ? 28.292 21.564 17.343 1.00 17.62 92 ALA A C 1
ATOM 705 O O . ALA A 1 92 ? 27.232 21.666 16.736 1.00 17.83 92 ALA A O 1
ATOM 707 N N . PRO A 1 93 ? 29.040 20.457 17.259 1.00 18.37 93 PRO A N 1
ATOM 708 C CA . PRO A 1 93 ? 28.606 19.327 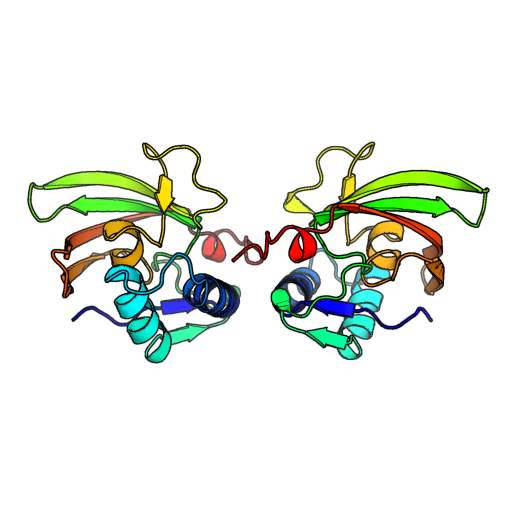16.424 1.00 18.48 93 PRO A CA 1
ATOM 709 C C . PRO A 1 93 ? 27.162 18.846 16.598 1.00 19.28 93 PRO A C 1
ATOM 710 O O . PRO A 1 93 ? 26.443 18.666 15.612 1.00 18.80 93 PRO A O 1
ATOM 714 N N . VAL A 1 94 ? 26.740 18.633 17.842 1.00 19.51 94 VAL A N 1
ATOM 715 C CA . VAL A 1 94 ? 25.383 18.156 18.117 1.00 18.41 94 VAL A CA 1
ATOM 716 C C . VAL A 1 94 ? 24.326 19.185 17.725 1.00 17.33 94 VAL A C 1
ATOM 717 O O . VAL A 1 94 ? 23.269 18.833 17.201 1.00 16.77 94 VAL A O 1
ATOM 721 N N . GLY A 1 95 ? 24.613 20.458 17.962 1.00 15.78 95 GLY A N 1
ATOM 722 C CA . GLY A 1 95 ? 23.665 21.494 17.593 1.00 17.43 95 GLY A CA 1
ATOM 723 C C . GLY A 1 95 ? 23.486 21.571 16.086 1.00 16.69 95 GLY A C 1
ATOM 724 O O . GLY A 1 95 ? 22.367 21.692 15.582 1.00 15.23 95 GLY A O 1
ATOM 725 N N . ALA A 1 96 ? 24.595 21.500 15.357 1.00 16.73 96 ALA A N 1
ATOM 726 C CA . ALA A 1 96 ? 24.554 21.560 13.901 1.00 16.39 96 ALA A CA 1
ATOM 727 C C . ALA A 1 96 ? 23.853 20.332 13.326 1.00 16.41 96 ALA A C 1
ATOM 728 O O . ALA A 1 96 ? 23.169 20.422 12.310 1.00 15.74 96 ALA A O 1
ATOM 730 N N . ALA A 1 97 ? 24.039 19.185 13.975 1.00 16.02 97 ALA A N 1
ATOM 731 C CA . ALA A 1 97 ? 23.424 17.939 13.519 1.00 16.94 97 ALA A CA 1
ATOM 732 C C . ALA A 1 97 ? 21.909 17.977 13.696 1.00 17.83 97 ALA A C 1
ATOM 733 O O . ALA A 1 97 ? 21.159 17.506 12.839 1.00 19.09 97 ALA A O 1
ATOM 735 N N . LEU A 1 98 ? 21.463 18.538 14.815 1.00 17.66 98 LEU A N 1
ATOM 736 C CA . LEU A 1 98 ? 20.037 18.623 15.107 1.00 16.87 98 LEU A CA 1
ATOM 737 C C . LEU A 1 98 ? 19.314 19.624 14.226 1.00 16.61 98 LEU A C 1
ATOM 738 O O . LEU A 1 98 ? 18.160 19.405 13.860 1.00 15.02 98 LEU A O 1
ATOM 743 N N . LEU A 1 99 ? 19.990 20.723 13.902 1.00 16.83 99 LEU A N 1
ATOM 744 C CA . LEU A 1 99 ? 19.404 21.771 13.073 1.00 18.82 99 LEU A CA 1
ATOM 745 C C . LEU A 1 99 ? 18.781 21.229 11.791 1.00 18.82 99 LEU A C 1
ATOM 746 O O . LEU A 1 99 ? 19.425 20.495 11.039 1.00 19.03 99 LEU A O 1
ATOM 751 N N . GLY A 1 100 ? 17.528 21.595 11.551 1.00 18.99 100 GLY A N 1
ATOM 752 C CA . GLY A 1 100 ? 16.858 21.178 10.331 1.00 20.35 100 GLY A CA 1
ATOM 753 C C . GLY A 1 100 ? 16.224 19.803 10.266 1.00 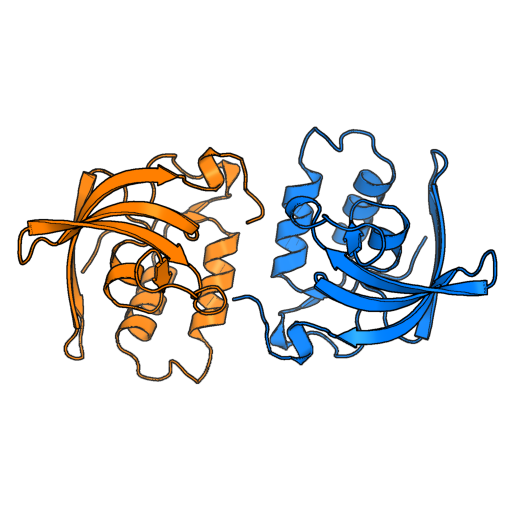20.44 100 GLY A C 1
ATOM 754 O O . GLY A 1 100 ? 15.561 19.484 9.275 1.00 22.42 100 GLY A O 1
ATOM 755 N N . LEU A 1 101 ? 16.426 18.981 11.292 1.00 20.57 101 LEU A N 1
ATOM 756 C CA . LEU A 1 101 ? 15.843 17.642 11.312 1.00 19.63 101 LEU A CA 1
ATOM 757 C C . LEU A 1 101 ? 14.387 17.696 11.764 1.00 21.47 101 LEU A C 1
ATOM 758 O O . LEU A 1 101 ? 13.947 18.677 12.366 1.00 20.84 101 LEU A O 1
ATOM 763 N N . ARG A 1 102 ? 13.643 16.635 11.473 1.00 21.51 102 ARG A N 1
ATOM 764 C CA . ARG A 1 102 ? 12.247 16.558 11.885 1.00 23.32 102 ARG A CA 1
ATOM 765 C C . ARG A 1 102 ? 12.139 15.586 13.046 1.00 21.91 102 ARG A C 1
ATOM 766 O O . ARG A 1 102 ? 12.975 14.696 13.193 1.00 21.93 102 ARG A O 1
ATOM 774 N N . VAL A 1 103 ? 11.116 15.758 13.875 1.00 22.09 103 VAL A N 1
ATOM 775 C CA . VAL A 1 103 ? 10.901 14.843 14.983 1.00 22.49 103 VAL A CA 1
ATOM 776 C C . VAL A 1 103 ? 10.815 13.461 14.337 1.00 23.71 103 VAL A C 1
ATOM 777 O O . VAL A 1 103 ? 10.167 13.297 13.304 1.00 23.22 103 VAL A O 1
ATOM 781 N N . GLY A 1 104 ? 11.496 12.480 14.918 1.00 24.90 104 GLY A N 1
ATOM 782 C CA . GLY A 1 104 ? 11.465 11.142 14.355 1.00 25.27 104 GLY A CA 1
ATOM 783 C C . GLY A 1 104 ? 12.684 10.792 13.521 1.00 25.77 104 GLY A C 1
ATOM 784 O O . GLY A 1 104 ? 12.993 9.615 13.340 1.00 26.45 104 GLY A O 1
ATOM 785 N N . ASP A 1 105 ? 13.388 11.801 13.015 1.00 24.15 105 ASP A N 1
ATOM 786 C CA . ASP A 1 105 ? 14.570 11.548 12.193 1.00 25.05 105 ASP A CA 1
ATOM 787 C C . ASP A 1 105 ? 15.800 11.191 13.009 1.00 23.07 105 ASP A C 1
ATOM 788 O O . ASP A 1 105 ? 15.933 11.568 14.171 1.00 23.51 105 ASP A O 1
ATOM 793 N N . SER A 1 106 ? 16.708 10.466 12.373 1.00 22.62 106 SER A N 1
ATOM 794 C CA . SER A 1 106 ? 17.967 10.103 12.997 1.00 22.27 106 SER A CA 1
ATOM 795 C C . SER A 1 106 ? 19.033 10.638 12.058 1.00 22.18 106 SER A C 1
ATOM 796 O O . SER A 1 106 ? 18.767 10.892 10.882 1.00 21.27 106 SER A O 1
ATOM 799 N N . ILE A 1 107 ? 20.239 10.812 12.565 1.00 20.86 107 ILE A N 1
ATOM 800 C CA . ILE A 1 107 ? 21.307 11.334 11.732 1.00 20.66 107 ILE A CA 1
ATOM 801 C C . ILE A 1 107 ? 22.597 10.644 12.131 1.00 21.11 107 ILE A C 1
ATOM 802 O O . ILE A 1 107 ? 22.820 10.382 13.309 1.00 21.45 107 ILE A O 1
ATOM 807 N N . HIS A 1 108 ? 23.416 10.310 11.135 1.00 20.76 108 HIS A N 1
ATOM 808 C CA . HIS A 1 108 ? 24.716 9.662 11.341 1.00 21.90 108 HIS A CA 1
ATOM 809 C C . HIS A 1 108 ? 25.668 10.469 10.471 1.00 22.46 108 HIS A C 1
ATOM 810 O O . HIS A 1 108 ? 25.975 10.103 9.334 1.00 21.87 108 HIS A O 1
ATOM 817 N N . TRP A 1 109 ? 26.134 11.578 11.036 1.00 21.13 109 TRP A N 1
ATOM 818 C CA . TRP A 1 109 ? 26.973 12.539 10.335 1.00 20.83 109 TRP A CA 1
ATOM 819 C C . TRP A 1 109 ? 28.450 12.472 10.697 1.00 21.65 109 TRP A C 1
ATOM 820 O O . TRP A 1 109 ? 28.858 12.908 11.772 1.00 21.39 109 TRP A O 1
ATOM 831 N N . GLU A 1 110 ? 29.251 11.926 9.793 1.00 22.57 110 GLU A N 1
ATOM 832 C CA . GLU A 1 110 ? 30.682 11.817 10.022 1.00 24.58 110 GLU A CA 1
ATOM 833 C C . GLU A 1 110 ? 31.376 12.843 9.136 1.00 26.19 110 GLU A C 1
ATOM 834 O O . GLU A 1 110 ? 31.110 12.911 7.940 1.00 26.28 110 GLU A O 1
ATOM 840 N N . LEU A 1 111 ? 32.261 13.640 9.727 1.00 25.39 111 LEU A N 1
ATOM 841 C CA . LEU A 1 111 ? 32.987 14.659 8.979 1.00 25.47 111 LEU A CA 1
ATOM 842 C C . LEU A 1 111 ? 34.480 14.487 9.192 1.00 27.10 111 LEU A C 1
ATOM 843 O O . LEU A 1 111 ? 34.919 14.122 10.281 1.00 25.73 111 LEU A O 1
ATOM 848 N N . PRO A 1 112 ? 35.286 14.727 8.144 1.00 28.31 112 PRO A N 1
ATOM 849 C CA . PRO A 1 112 ? 36.734 14.578 8.312 1.00 28.40 112 PRO A CA 1
ATOM 850 C C . PRO A 1 112 ? 37.221 15.607 9.333 1.00 27.74 112 PRO A C 1
ATOM 851 O O . PRO A 1 112 ? 36.655 16.690 9.446 1.00 28.90 112 PRO A O 1
ATOM 855 N N . GLY A 1 113 ? 38.253 15.272 10.092 1.00 26.93 113 GLY A N 1
ATOM 856 C CA . GLY A 1 113 ? 38.733 16.216 11.082 1.00 25.73 113 GLY A CA 1
ATOM 857 C C . GLY A 1 113 ? 38.312 15.858 12.497 1.00 26.19 113 GLY A C 1
ATOM 858 O O . GLY A 1 113 ? 38.404 16.683 13.403 1.00 25.33 113 GLY A O 1
ATOM 859 N N . GLY A 1 114 ? 37.829 14.633 12.682 1.00 23.99 114 GLY A N 1
ATOM 860 C CA . GLY A 1 114 ? 37.446 14.177 14.006 1.00 24.93 114 GLY A CA 1
ATOM 861 C C . GLY A 1 114 ? 36.052 14.480 14.523 1.00 23.50 114 GLY A C 1
ATOM 862 O O . GLY A 1 114 ? 35.828 14.436 15.727 1.00 25.19 114 GLY A O 1
ATOM 863 N N . VAL A 1 115 ? 35.109 14.774 13.639 1.00 22.70 115 VAL A N 1
ATOM 864 C CA . VAL A 1 115 ? 33.751 15.066 14.088 1.00 23.49 115 VAL A CA 1
ATOM 865 C C . VAL A 1 115 ? 32.771 14.017 13.585 1.00 23.88 115 VAL A C 1
ATOM 866 O O . VAL A 1 115 ? 32.780 13.663 12.411 1.00 24.00 115 VAL A O 1
ATOM 870 N N . ALA A 1 116 ? 31.937 13.506 14.485 1.00 23.70 116 ALA A N 1
ATOM 871 C CA . ALA A 1 116 ? 30.940 12.508 14.122 1.00 22.53 116 ALA A CA 1
ATOM 872 C C . ALA A 1 116 ? 29.814 12.526 15.149 1.00 23.05 116 ALA A C 1
ATOM 873 O O . ALA A 1 116 ? 30.062 12.450 16.351 1.00 22.71 116 ALA A O 1
ATOM 875 N N . THR A 1 117 ? 28.578 12.634 14.672 1.00 22.81 117 THR A N 1
ATOM 876 C CA . THR A 1 117 ? 27.421 12.669 15.560 1.00 23.33 117 THR A CA 1
ATOM 877 C C . THR A 1 117 ? 26.372 11.656 15.122 1.00 23.36 117 THR A C 1
ATOM 878 O O . THR A 1 117 ? 26.112 11.503 13.929 1.00 22.31 117 THR A O 1
ATOM 882 N N . HIS A 1 118 ? 25.775 10.971 16.095 1.00 22.04 118 HIS A N 1
ATOM 883 C CA . HIS A 1 118 ? 24.738 9.961 15.845 1.00 22.39 118 HIS A CA 1
ATOM 884 C C . HIS A 1 118 ? 23.604 10.293 16.806 1.00 21.79 118 HIS A C 1
ATOM 885 O O . HIS A 1 118 ? 23.694 10.017 18.006 1.00 21.20 118 HIS A O 1
ATOM 892 N N . LEU A 1 119 ? 22.535 10.879 16.274 1.00 20.64 119 LEU A N 1
ATOM 893 C CA . LEU A 1 119 ? 21.423 11.315 17.107 1.00 20.44 119 LEU A CA 1
ATOM 894 C C . LEU A 1 119 ? 20.051 10.994 16.540 1.00 19.63 119 LEU A C 1
ATOM 895 O O . LEU A 1 119 ? 19.897 10.760 15.340 1.00 19.40 119 LEU A O 1
ATOM 900 N N . GLU A 1 120 ? 19.052 10.998 17.419 1.00 20.12 120 GLU A N 1
ATOM 901 C CA . GLU A 1 120 ? 17.663 10.766 17.025 1.00 21.85 120 GLU A CA 1
ATOM 902 C C . GLU A 1 120 ? 16.830 11.852 17.700 1.00 21.36 120 GLU A C 1
ATOM 903 O O . GLU A 1 120 ? 16.959 12.074 18.906 1.00 23.14 120 GLU A O 1
ATOM 909 N N . VAL A 1 121 ? 15.987 12.532 16.927 1.00 21.41 121 VAL A N 1
ATOM 910 C CA . VAL A 1 121 ? 15.133 13.586 17.464 1.00 21.97 121 VAL A CA 1
ATOM 911 C C . VAL A 1 121 ? 13.881 12.912 18.029 1.00 23.32 121 VAL A C 1
ATOM 912 O O . VAL A 1 121 ? 13.112 12.305 17.282 1.00 22.46 121 VAL A O 1
ATOM 916 N N . LEU A 1 122 ? 13.688 13.018 19.346 1.00 23.47 122 LEU A N 1
ATOM 917 C CA . LEU A 1 122 ? 12.549 12.381 20.003 1.00 25.13 122 LEU A CA 1
ATOM 918 C C . LEU A 1 122 ? 11.320 13.273 20.138 1.00 25.08 122 LEU A C 1
ATOM 919 O O . LEU A 1 122 ? 10.191 12.829 19.905 1.00 26.06 122 LEU A O 1
ATOM 924 N N . GLU A 1 123 ? 11.535 14.533 20.507 1.00 26.90 123 GLU A N 1
ATOM 925 C CA . GLU A 1 123 ? 10.430 15.466 20.703 1.00 28.00 123 GLU A CA 1
ATOM 926 C C . GLU A 1 123 ? 10.813 16.918 20.490 1.00 27.40 123 GLU A C 1
ATOM 927 O O . GLU A 1 123 ? 11.928 17.322 20.820 1.00 24.72 123 GLU A O 1
ATOM 933 N N . LEU A 1 124 ? 9.873 17.693 19.953 1.00 25.02 124 LEU A N 1
ATOM 934 C CA . LEU A 1 124 ? 10.066 19.126 19.747 1.00 26.04 124 LEU A CA 1
ATOM 935 C C . LEU A 1 124 ? 9.198 19.755 20.836 1.00 26.85 124 LEU A C 1
ATOM 936 O O . LEU A 1 124 ? 7.980 19.858 20.676 1.00 27.56 124 LEU A O 1
ATOM 941 N N . GLU A 1 125 ? 9.811 20.154 21.947 1.00 26.43 125 GLU A N 1
ATOM 942 C CA . GLU A 1 125 ? 9.058 20.728 23.056 1.00 26.39 125 GLU A CA 1
ATOM 943 C C . GLU A 1 125 ? 8.574 22.148 22.786 1.00 27.34 125 GLU A C 1
ATOM 944 O O . GLU A 1 125 ? 7.521 22.563 23.275 1.00 27.94 125 GLU A O 1
ATOM 950 N N . TYR A 1 126 ? 9.350 22.887 22.004 1.00 26.44 126 TYR A N 1
ATOM 951 C CA . TYR A 1 126 ? 9.014 24.259 21.649 1.00 24.98 126 TYR A CA 1
ATOM 952 C C . TYR A 1 126 ? 9.654 24.636 20.317 1.00 25.43 126 TYR A C 1
ATOM 953 O O . TYR A 1 126 ? 10.842 24.384 20.098 1.00 22.00 126 TYR A O 1
ATOM 962 N N . GLN A 1 127 ? 8.854 25.219 19.427 1.00 24.08 127 GLN A N 1
ATOM 963 C CA . GLN A 1 127 ? 9.347 25.683 18.132 1.00 23.82 127 GLN A CA 1
ATOM 964 C C . GLN A 1 127 ? 8.799 27.092 17.978 1.00 24.51 127 GLN A C 1
ATOM 965 O O . GLN A 1 127 ? 7.577 27.294 17.978 1.00 23.08 127 GLN A O 1
ATOM 971 N N . PRO A 1 128 ? 9.689 28.089 17.843 1.00 24.52 128 PRO A N 1
ATOM 972 C CA . PRO A 1 128 ? 9.236 29.473 17.695 1.00 25.71 128 PRO A CA 1
ATOM 973 C C . PRO A 1 128 ? 8.209 29.702 16.592 1.00 27.07 128 PRO A C 1
ATOM 974 O O . PRO A 1 128 ? 7.196 30.357 16.827 1.00 26.68 128 PRO A O 1
ATOM 978 N N . GLU A 1 129 ? 8.457 29.157 15.403 1.00 26.08 129 GLU A N 1
ATOM 979 C CA . GLU A 1 129 ? 7.523 29.330 14.290 1.00 25.82 129 GLU A CA 1
ATOM 980 C C . GLU A 1 129 ? 6.109 28.856 14.641 1.00 26.68 129 GLU A C 1
ATOM 981 O O . GLU A 1 129 ? 5.128 29.558 14.389 1.00 25.66 129 GLU A O 1
ATOM 987 N N . ALA A 1 130 ? 6.009 27.665 15.222 1.00 26.69 130 ALA A N 1
ATOM 988 C CA . ALA A 1 130 ? 4.714 27.101 15.593 1.00 29.34 130 ALA A CA 1
ATOM 989 C C . ALA A 1 130 ? 4.005 27.936 16.661 1.00 30.30 130 ALA A C 1
ATOM 990 O O . ALA A 1 130 ? 2.775 27.943 16.734 1.00 30.62 130 ALA A O 1
ATOM 992 N N . ALA A 1 131 ? 4.777 28.635 17.485 1.00 31.59 131 ALA A N 1
ATOM 993 C CA . ALA A 1 131 ? 4.207 29.459 18.548 1.00 33.67 131 ALA A CA 1
ATOM 994 C C . ALA A 1 131 ? 3.892 30.865 18.051 1.00 35.83 131 ALA A C 1
ATOM 995 O O . ALA A 1 131 ? 3.389 31.699 18.802 1.00 37.50 131 ALA A O 1
ATOM 997 N N . GLY A 1 132 ? 4.190 31.123 16.785 1.00 37.42 132 GLY A N 1
ATOM 998 C CA . GLY A 1 132 ? 3.927 32.435 16.223 1.00 40.15 132 GLY A CA 1
ATOM 999 C C . GLY A 1 132 ? 5.054 33.413 16.490 1.00 41.39 132 GLY A C 1
ATOM 1000 O O . GLY A 1 132 ? 4.957 34.590 16.142 1.00 41.73 132 GLY A O 1
ATOM 1001 N N . ASP A 1 133 ? 6.124 32.931 17.115 1.00 42.55 133 ASP A N 1
ATOM 1002 C CA . ASP A 1 133 ? 7.270 33.782 17.411 1.00 44.39 133 ASP A CA 1
ATOM 1003 C C . ASP A 1 133 ? 8.132 33.834 16.163 1.00 46.09 133 ASP A C 1
ATOM 1004 O O . ASP A 1 133 ? 9.272 33.373 16.161 1.00 45.65 133 ASP A O 1
ATOM 1009 N N . TYR A 1 134 ? 7.573 34.390 15.096 1.00 47.34 134 TYR A N 1
ATOM 1010 C CA . TYR A 1 134 ? 8.279 34.496 13.830 1.00 49.50 134 TYR A CA 1
ATOM 1011 C C . TYR A 1 134 ? 9.561 35.298 13.992 1.00 51.48 134 TYR A C 1
ATOM 1012 O O . TYR A 1 134 ? 10.387 35.354 13.079 1.00 52.25 134 TYR A O 1
ATOM 1021 N N . LEU A 1 135 ? 9.728 35.891 15.171 1.00 53.69 135 LEU A N 1
ATOM 1022 C CA . LEU A 1 135 ? 10.900 36.700 15.479 1.00 55.38 135 LEU A CA 1
ATOM 1023 C C . LEU A 1 135 ? 11.036 37.686 14.334 1.00 57.61 135 LEU A C 1
ATOM 1024 O O . LEU A 1 135 ? 12.025 37.698 13.601 1.00 58.80 135 LEU A O 1
ATOM 1029 N N . LEU A 1 136 ? 10.002 38.505 14.189 1.00 59.09 136 LEU A N 1
ATOM 1030 C CA . LEU A 1 136 ? 9.924 39.504 13.140 1.00 59.40 136 LEU A CA 1
ATOM 1031 C C . LEU A 1 136 ? 9.090 40.661 13.653 1.00 60.26 136 LEU A C 1
ATOM 1032 O O . LEU A 1 136 ? 7.957 40.815 13.153 1.00 61.56 136 LEU A O 1
ATOM 1038 N N . SER B 1 2 ? 6.573 63.859 4.004 1.00 41.45 2 SER B N 1
ATOM 1039 C CA . SER B 1 2 ? 7.494 62.777 3.557 1.00 40.21 2 SER B CA 1
ATOM 1040 C C . SER B 1 2 ? 8.719 62.732 4.468 1.00 39.03 2 SER B C 1
ATOM 1041 O O . SER B 1 2 ? 8.894 63.605 5.321 1.00 38.98 2 SER B O 1
ATOM 1044 N N . ARG B 1 3 ? 9.564 61.718 4.289 1.00 36.23 3 ARG B N 1
ATOM 1045 C CA . ARG B 1 3 ? 10.764 61.580 5.110 1.00 33.47 3 ARG B CA 1
ATOM 1046 C C . ARG B 1 3 ? 11.967 61.084 4.314 1.00 32.09 3 ARG B C 1
ATOM 1047 O O . ARG B 1 3 ? 11.828 60.544 3.218 1.00 31.16 3 ARG B O 1
ATOM 1055 N N . PRO B 1 4 ? 13.175 61.267 4.859 1.00 31.79 4 PRO B N 1
ATOM 1056 C CA . PRO B 1 4 ? 14.360 60.802 4.135 1.00 31.00 4 PRO B CA 1
ATOM 1057 C C . PRO B 1 4 ? 14.341 59.288 3.935 1.00 29.97 4 PRO B C 1
ATOM 1058 O O . PRO B 1 4 ? 13.770 58.547 4.739 1.00 30.35 4 PRO B O 1
ATOM 1062 N N . THR B 1 5 ? 14.961 58.837 2.853 1.00 28.48 5 THR B N 1
ATOM 1063 C CA . THR B 1 5 ? 15.008 57.418 2.526 1.00 28.74 5 THR B CA 1
ATOM 1064 C C . THR B 1 5 ? 15.670 56.575 3.609 1.00 27.00 5 THR B C 1
ATOM 1065 O O . THR B 1 5 ? 16.780 56.869 4.053 1.00 25.92 5 THR B O 1
ATOM 1069 N N . ILE B 1 6 ? 14.983 55.512 4.012 1.00 26.52 6 ILE B N 1
ATOM 1070 C CA . ILE B 1 6 ? 15.494 54.601 5.026 1.00 26.11 6 ILE B CA 1
ATOM 1071 C C . ILE B 1 6 ? 16.688 53.790 4.521 1.00 25.54 6 ILE B C 1
ATOM 1072 O O . ILE B 1 6 ? 16.677 53.281 3.398 1.00 26.07 6 ILE B O 1
ATOM 1077 N N . ILE B 1 7 ? 17.727 53.694 5.347 1.00 23.51 7 ILE B N 1
ATOM 1078 C CA . ILE B 1 7 ? 18.892 52.880 5.017 1.00 23.32 7 ILE B CA 1
ATOM 1079 C C . ILE B 1 7 ? 18.767 51.733 6.024 1.00 21.97 7 ILE B C 1
ATOM 1080 O O . ILE B 1 7 ? 18.697 51.963 7.234 1.00 20.22 7 ILE B O 1
ATOM 1085 N N . ILE B 1 8 ? 18.726 50.505 5.527 1.00 20.84 8 ILE B N 1
ATOM 1086 C CA . ILE B 1 8 ? 18.531 49.355 6.398 1.00 22.26 8 ILE B CA 1
ATOM 1087 C C . ILE B 1 8 ? 19.273 48.140 5.847 1.00 21.50 8 ILE B C 1
ATOM 1088 O O . ILE B 1 8 ? 19.461 48.043 4.637 1.00 22.11 8 ILE B O 1
ATOM 1093 N N . ASN B 1 9 ? 19.714 47.224 6.713 1.00 21.14 9 ASN B N 1
ATOM 1094 C CA . ASN B 1 9 ? 20.425 46.049 6.208 1.00 22.76 9 ASN B CA 1
ATOM 1095 C C . ASN B 1 9 ? 19.433 44.982 5.728 1.00 22.86 9 ASN B C 1
ATOM 1096 O O . ASN B 1 9 ? 18.277 44.952 6.161 1.00 21.23 9 ASN B O 1
ATOM 1101 N N . ASP B 1 10 ? 19.882 44.131 4.807 1.00 22.74 10 ASP B N 1
ATOM 1102 C CA . ASP B 1 10 ? 19.028 43.101 4.213 1.00 23.67 10 ASP B CA 1
ATOM 1103 C C . ASP B 1 10 ? 18.202 42.288 5.188 1.00 23.80 10 ASP B C 1
ATOM 1104 O O . ASP B 1 10 ? 17.024 42.005 4.930 1.00 22.27 10 ASP B O 1
ATOM 1109 N N . LEU B 1 11 ? 18.824 41.907 6.300 1.00 23.57 11 LEU B N 1
ATOM 1110 C CA . LEU B 1 11 ? 18.168 41.087 7.309 1.00 24.05 11 LEU B CA 1
ATOM 1111 C C . LEU B 1 11 ? 16.989 41.791 7.984 1.00 22.18 11 LEU B C 1
ATOM 1112 O O . LEU B 1 11 ? 15.878 41.252 8.043 1.00 21.39 11 LEU B O 1
ATOM 1117 N N . ASP B 1 12 ? 17.214 43.000 8.481 1.00 21.91 12 ASP B N 1
ATOM 1118 C CA . ASP B 1 12 ? 16.138 43.735 9.137 1.00 21.73 12 ASP B CA 1
ATOM 1119 C C . ASP B 1 12 ? 15.035 44.131 8.152 1.00 21.11 12 ASP B C 1
ATOM 1120 O O . ASP B 1 12 ? 13.872 44.241 8.523 1.00 18.41 12 ASP B O 1
ATOM 1125 N N . ALA B 1 13 ? 15.392 44.324 6.888 1.00 21.06 13 ALA B N 1
ATOM 1126 C CA . ALA B 1 13 ? 14.393 44.692 5.887 1.00 22.16 13 ALA B CA 1
ATOM 1127 C C . ALA B 1 13 ? 13.390 43.550 5.732 1.00 22.35 13 ALA B C 1
ATOM 1128 O O . ALA B 1 13 ? 12.177 43.767 5.669 1.00 22.92 13 ALA B O 1
ATOM 1130 N N . GLU B 1 14 ? 13.907 42.329 5.685 1.00 22.03 14 GLU B N 1
ATOM 1131 C CA . GLU B 1 14 ? 13.067 41.148 5.546 1.00 23.20 14 GLU B CA 1
ATOM 1132 C C . GLU B 1 14 ? 12.256 40.909 6.807 1.00 22.64 14 GLU B C 1
ATOM 1133 O O . GLU B 1 14 ? 11.104 40.487 6.737 1.00 19.79 14 GLU B O 1
ATOM 1139 N N . ARG B 1 15 ? 12.858 41.179 7.961 1.00 22.51 15 ARG B N 1
ATOM 1140 C CA . ARG B 1 15 ? 12.153 41.001 9.222 1.00 22.58 15 ARG B CA 1
ATOM 1141 C C . ARG B 1 15 ? 10.996 41.983 9.386 1.00 21.71 15 ARG B C 1
ATOM 1142 O O . ARG B 1 15 ? 9.886 41.593 9.767 1.00 18.67 15 ARG B O 1
ATOM 1150 N N . ILE B 1 16 ? 11.249 43.252 9.098 1.00 21.36 16 ILE B N 1
ATOM 1151 C CA . ILE B 1 16 ? 10.198 44.253 9.225 1.00 23.63 16 ILE B CA 1
ATOM 1152 C C . ILE B 1 16 ? 9.100 43.987 8.197 1.00 23.17 16 ILE B C 1
ATOM 1153 O O . ILE B 1 16 ? 7.924 44.224 8.464 1.00 22.53 16 ILE B O 1
ATOM 1158 N N . ASP B 1 17 ? 9.487 43.488 7.025 1.00 23.79 17 ASP B N 1
ATOM 1159 C CA . ASP B 1 17 ? 8.511 43.181 5.984 1.00 25.05 17 ASP B CA 1
ATOM 1160 C C . ASP B 1 17 ? 7.531 42.122 6.496 1.00 23.67 17 ASP B C 1
ATOM 1161 O O . ASP B 1 17 ? 6.331 42.215 6.256 1.00 24.88 17 ASP B O 1
ATOM 1166 N N . ILE B 1 18 ? 8.036 41.124 7.217 1.00 23.25 18 ILE B N 1
ATOM 1167 C CA . ILE B 1 18 ? 7.166 40.084 7.754 1.00 22.85 18 ILE B CA 1
ATOM 1168 C C . ILE B 1 18 ? 6.357 40.634 8.924 1.00 23.78 18 ILE B C 1
ATOM 1169 O O . ILE B 1 18 ? 5.182 40.302 9.088 1.00 22.08 18 ILE B O 1
ATOM 1174 N N . LEU B 1 19 ? 6.985 41.477 9.737 1.00 22.74 19 LEU B N 1
ATOM 1175 C CA . LEU B 1 19 ? 6.300 42.088 10.874 1.00 24.85 19 LEU B CA 1
ATOM 1176 C C . LEU B 1 19 ? 5.067 42.859 10.403 1.00 25.97 19 LEU B C 1
ATOM 1177 O O . LEU B 1 19 ? 3.987 42.757 10.992 1.00 26.72 19 LEU B O 1
ATOM 1182 N N . LEU B 1 20 ? 5.239 43.632 9.336 1.00 28.16 20 LEU B N 1
ATOM 1183 C CA . LEU B 1 20 ? 4.161 44.455 8.790 1.00 29.97 20 LEU B CA 1
ATOM 1184 C C . LEU B 1 20 ? 2.970 43.703 8.192 1.00 31.87 20 LEU B C 1
ATOM 1185 O O . LEU B 1 20 ? 1.882 44.271 8.073 1.00 32.03 20 LEU B O 1
ATOM 1190 N N . GLU B 1 21 ? 3.159 42.441 7.816 1.00 32.95 21 GLU B N 1
ATOM 1191 C CA . GLU B 1 21 ? 2.059 41.674 7.245 1.00 34.44 21 GLU B CA 1
ATOM 1192 C C . GLU B 1 21 ? 1.194 40.993 8.302 1.00 35.39 21 GLU B C 1
ATOM 1193 O O . GLU B 1 21 ? 0.265 40.258 7.971 1.00 35.48 21 GLU B O 1
ATOM 1199 N N . GLN B 1 22 ? 1.491 41.241 9.575 1.00 35.04 22 GLN B N 1
ATOM 1200 C CA . GLN B 1 22 ? 0.700 40.652 10.655 1.00 35.14 22 GLN B CA 1
ATOM 1201 C C . GLN B 1 22 ? -0.651 41.372 10.726 1.00 33.59 22 GLN B C 1
ATOM 1202 O O . GLN B 1 22 ? -0.711 42.601 10.694 1.00 31.70 22 GLN B O 1
ATOM 1208 N N . PRO B 1 23 ? -1.752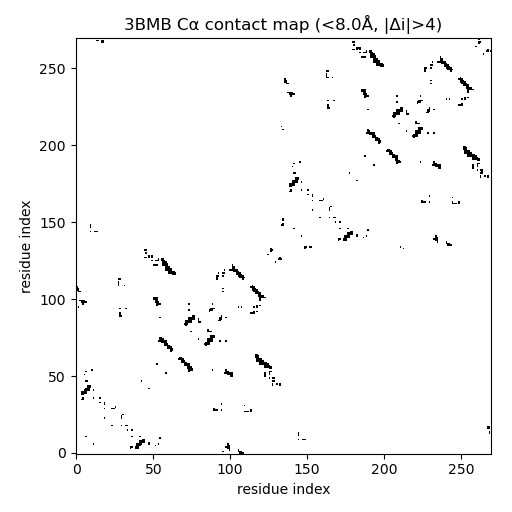 40.611 10.826 1.00 33.00 23 PRO B N 1
ATOM 1209 C CA . PRO B 1 23 ? -3.091 41.201 10.894 1.00 31.27 23 PRO B CA 1
ATOM 1210 C C . PRO B 1 23 ? -3.318 42.172 12.044 1.00 29.75 23 PRO B C 1
ATOM 1211 O O . PRO B 1 23 ? -4.223 42.999 11.994 1.00 30.43 23 PRO B O 1
ATOM 1215 N N . ALA B 1 24 ? -2.491 42.081 13.079 1.00 27.75 24 ALA B N 1
ATOM 1216 C CA . ALA B 1 24 ? -2.625 42.964 14.232 1.00 26.16 24 ALA B CA 1
ATOM 1217 C C . ALA B 1 24 ? -2.420 44.423 13.842 1.00 25.60 24 ALA B C 1
ATOM 1218 O O . ALA B 1 24 ? -2.970 45.326 14.479 1.00 24.05 24 ALA B O 1
ATOM 1220 N N . TYR B 1 25 ? -1.628 44.644 12.795 1.00 24.54 25 TYR B N 1
ATOM 1221 C CA . TYR B 1 25 ? -1.311 45.993 12.339 1.00 24.63 25 TYR B CA 1
ATOM 1222 C C . TYR B 1 25 ? -2.176 46.489 11.183 1.00 25.17 25 TYR B C 1
ATOM 1223 O O . TYR B 1 25 ? -1.911 47.544 10.613 1.00 22.43 25 TYR B O 1
ATOM 1232 N N . ALA B 1 26 ? -3.213 45.737 10.840 1.00 25.46 26 ALA B N 1
ATOM 1233 C CA . ALA B 1 26 ? -4.091 46.145 9.748 1.00 27.61 26 ALA B CA 1
ATOM 1234 C C . ALA B 1 26 ? -4.707 47.505 10.059 1.00 27.95 26 ALA B C 1
ATOM 1235 O O . ALA B 1 26 ? -5.303 47.690 11.117 1.00 27.47 26 ALA B O 1
ATOM 1237 N N . GLY B 1 27 ? -4.544 48.457 9.146 1.00 28.84 27 GLY B N 1
ATOM 1238 C CA . GLY B 1 27 ? -5.113 49.780 9.341 1.00 30.67 27 GLY B CA 1
ATOM 1239 C C . GLY B 1 27 ? -4.386 50.758 10.247 1.00 31.58 27 GLY B C 1
ATOM 1240 O O . GLY B 1 27 ? -4.893 51.858 10.489 1.00 32.14 27 GLY B O 1
ATOM 1241 N N . LEU B 1 28 ? -3.222 50.383 10.772 1.00 31.23 28 LEU B N 1
ATOM 1242 C CA . LEU B 1 28 ? -2.480 51.305 11.627 1.00 31.88 28 LEU B CA 1
ATOM 1243 C C . LEU B 1 28 ? -1.675 52.243 10.733 1.00 31.70 28 LEU B C 1
ATOM 1244 O O . LEU B 1 28 ? -0.964 51.798 9.830 1.00 31.82 28 LEU B O 1
ATOM 1249 N N . PRO B 1 29 ? -1.786 53.558 10.965 1.00 32.19 29 PRO B N 1
ATOM 1250 C CA . PRO B 1 29 ? -1.054 54.531 10.152 1.00 30.99 29 PRO B CA 1
ATOM 1251 C C . PRO B 1 29 ? 0.451 54.293 10.049 1.00 30.38 29 PRO B C 1
ATOM 1252 O O . PRO B 1 29 ? 1.023 54.411 8.967 1.00 30.58 29 PRO B O 1
ATOM 1256 N N . ILE B 1 30 ? 1.092 53.954 11.165 1.00 29.81 30 ILE B N 1
ATOM 1257 C CA . ILE B 1 30 ? 2.529 53.706 11.154 1.00 31.23 30 ILE B CA 1
ATOM 1258 C C . ILE B 1 30 ? 2.891 52.494 10.299 1.00 30.05 30 ILE B C 1
ATOM 1259 O O . ILE B 1 30 ? 3.906 52.498 9.609 1.00 30.22 30 ILE B O 1
ATOM 1264 N N . ALA B 1 31 ? 2.058 51.461 10.348 1.00 31.26 31 ALA B N 1
ATOM 1265 C CA . ALA B 1 31 ? 2.302 50.247 9.577 1.00 32.43 31 ALA B CA 1
ATOM 1266 C C . ALA B 1 31 ? 2.200 50.505 8.078 1.00 32.64 31 ALA B C 1
ATOM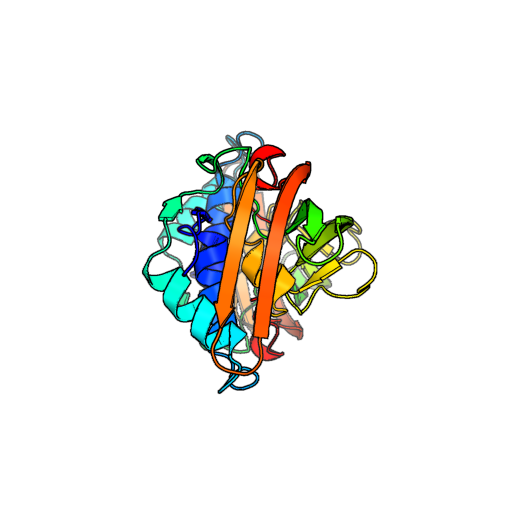 1267 O O . ALA B 1 31 ? 3.025 50.029 7.301 1.00 32.00 31 ALA B O 1
ATOM 1269 N N . ASP B 1 32 ? 1.189 51.262 7.667 1.00 32.70 32 ASP B N 1
ATOM 1270 C CA . ASP B 1 32 ? 1.028 51.558 6.254 1.00 32.54 32 ASP B CA 1
ATOM 1271 C C . ASP B 1 32 ? 2.199 52.422 5.789 1.00 32.20 32 ASP B C 1
ATOM 1272 O O . ASP B 1 32 ? 2.742 52.222 4.699 1.00 31.35 32 ASP B O 1
ATOM 1277 N N . ALA B 1 33 ? 2.592 53.374 6.631 1.00 31.26 33 ALA B N 1
ATOM 1278 C CA . ALA B 1 33 ? 3.697 54.272 6.312 1.00 31.08 33 ALA B CA 1
ATOM 1279 C C . ALA B 1 33 ? 5.025 53.521 6.167 1.00 30.23 33 ALA B C 1
ATOM 1280 O O . ALA B 1 33 ? 5.793 53.784 5.240 1.00 29.38 33 ALA B O 1
ATOM 1282 N N . LEU B 1 34 ? 5.294 52.588 7.080 1.00 29.99 34 LEU B N 1
ATOM 1283 C CA . LEU B 1 34 ? 6.530 51.811 7.031 1.00 29.80 34 LEU B CA 1
ATOM 1284 C C . LEU B 1 34 ? 6.600 50.944 5.781 1.00 30.60 34 LEU B C 1
ATOM 1285 O O . LEU B 1 34 ? 7.661 50.803 5.173 1.00 30.21 34 LEU B O 1
ATOM 1290 N N . ASN B 1 35 ? 5.468 50.365 5.393 1.00 31.21 35 ASN B N 1
ATOM 1291 C CA . ASN B 1 35 ? 5.423 49.530 4.201 1.00 33.25 35 ASN B CA 1
ATOM 1292 C C . ASN B 1 35 ? 5.818 50.336 2.971 1.00 33.02 35 ASN B C 1
ATOM 1293 O O . ASN B 1 35 ? 6.553 49.855 2.106 1.00 33.35 35 ASN B O 1
ATOM 1298 N N . ALA B 1 36 ? 5.319 51.565 2.898 1.00 32.63 36 ALA B N 1
ATOM 1299 C CA . ALA B 1 36 ? 5.628 52.447 1.782 1.00 32.47 36 ALA B CA 1
ATOM 1300 C C . ALA B 1 36 ? 7.118 52.772 1.780 1.00 32.57 36 ALA B C 1
ATOM 1301 O O . ALA B 1 36 ? 7.758 52.783 0.728 1.00 29.74 36 ALA B O 1
ATOM 1303 N N . GLU B 1 37 ? 7.672 53.024 2.962 1.00 31.14 37 GLU B N 1
ATOM 1304 C CA . GLU B 1 37 ? 9.091 53.344 3.073 1.00 31.75 37 GLU B CA 1
ATOM 1305 C C . GLU B 1 37 ? 10.002 52.162 2.734 1.00 30.77 37 GLU B C 1
ATOM 1306 O O . GLU B 1 37 ? 11.030 52.341 2.082 1.00 30.77 37 GLU B O 1
ATOM 1312 N N . LEU B 1 38 ? 9.632 50.957 3.162 1.00 30.40 38 LEU B N 1
ATOM 1313 C CA . LEU B 1 38 ? 10.452 49.785 2.861 1.00 31.07 38 LEU B CA 1
ATOM 1314 C C . LEU B 1 38 ? 10.546 49.576 1.356 1.00 30.39 38 LEU B C 1
ATOM 1315 O O . LEU B 1 38 ? 11.558 49.089 0.848 1.00 29.31 38 LEU B O 1
ATOM 1320 N N . ASP B 1 39 ? 9.487 49.950 0.646 1.00 30.08 39 ASP B N 1
ATOM 1321 C CA . ASP B 1 39 ? 9.446 49.796 -0.800 1.00 30.40 39 ASP B CA 1
ATOM 1322 C C . ASP B 1 39 ? 10.425 50.725 -1.519 1.00 29.80 39 ASP B C 1
ATOM 1323 O O . ASP B 1 39 ? 10.821 50.457 -2.655 1.00 30.01 39 ASP B O 1
ATOM 1328 N N . ARG B 1 40 ? 10.804 51.820 -0.867 1.00 29.77 40 ARG B N 1
ATOM 1329 C CA . ARG B 1 40 ? 11.754 52.761 -1.460 1.00 30.56 40 ARG B CA 1
ATOM 1330 C C . ARG B 1 40 ? 13.027 52.873 -0.629 1.00 30.25 40 ARG B C 1
ATOM 1331 O O . ARG B 1 40 ? 13.814 53.808 -0.800 1.00 28.94 40 ARG B O 1
ATOM 1339 N N . ALA B 1 41 ? 13.233 51.906 0.258 1.00 28.53 41 ALA B N 1
ATOM 1340 C CA . ALA B 1 41 ? 14.404 51.898 1.125 1.00 28.91 41 ALA B CA 1
ATOM 1341 C C . ALA B 1 41 ? 15.678 51.481 0.404 1.00 29.29 41 ALA B C 1
ATOM 1342 O O . ALA B 1 41 ? 15.638 50.812 -0.628 1.00 30.14 41 ALA B O 1
ATOM 1344 N N . GLN B 1 42 ? 16.806 51.884 0.976 1.00 28.75 42 GLN B N 1
ATOM 1345 C CA . GLN B 1 42 ? 18.128 51.563 0.455 1.00 30.17 42 GLN B CA 1
ATOM 1346 C C . GLN B 1 42 ? 18.677 50.443 1.346 1.00 29.96 42 GLN B C 1
ATOM 1347 O O . GLN B 1 42 ? 18.851 50.636 2.553 1.00 28.21 42 GLN B O 1
ATOM 1353 N N . MET B 1 43 ? 18.931 49.272 0.764 1.00 29.63 43 MET B N 1
ATOM 1354 C CA . MET B 1 43 ? 19.447 48.145 1.536 1.00 29.44 43 MET B CA 1
ATOM 1355 C C . MET B 1 43 ? 20.888 47.766 1.258 1.00 28.62 43 MET B C 1
ATOM 1356 O O . MET B 1 43 ? 21.408 47.991 0.164 1.00 27.55 43 MET B O 1
ATOM 1361 N N . CYS B 1 44 ? 21.515 47.159 2.261 1.00 28.22 44 CYS B N 1
ATOM 1362 C CA . CYS B 1 44 ? 22.896 46.705 2.159 1.00 26.81 44 CYS B CA 1
ATOM 1363 C C . CYS B 1 44 ? 23.118 45.581 3.168 1.00 26.35 44 CYS B C 1
ATOM 1364 O O . CYS B 1 44 ? 22.260 45.321 4.013 1.00 22.22 44 CYS B O 1
ATOM 1367 N N . SER B 1 45 ? 24.253 44.895 3.072 1.00 27.12 45 SER B N 1
ATOM 1368 C CA . SER B 1 45 ? 24.546 43.818 4.012 1.00 27.33 45 SER B CA 1
ATOM 1369 C C . SER B 1 45 ? 24.935 44.481 5.330 1.00 27.63 45 SER B C 1
ATOM 1370 O O . SER B 1 45 ? 25.371 45.631 5.343 1.00 27.60 45 SER B O 1
ATOM 1373 N N . PRO B 1 46 ? 24.765 43.777 6.458 1.00 29.12 46 PRO B N 1
ATOM 1374 C CA . PRO B 1 46 ? 25.135 44.396 7.736 1.00 30.42 46 PRO B CA 1
ATOM 1375 C C . PRO B 1 46 ? 26.563 44.937 7.742 1.00 31.18 46 PRO B C 1
ATOM 1376 O O . PRO B 1 46 ? 26.846 45.968 8.345 1.00 31.17 46 PRO B O 1
ATOM 1380 N N . GLU B 1 47 ? 27.454 44.243 7.045 1.00 32.48 47 GLU B N 1
ATOM 1381 C CA . GLU B 1 47 ? 28.853 44.637 6.954 1.00 33.70 47 GLU B CA 1
ATOM 1382 C C . GLU B 1 47 ? 29.064 45.936 6.168 1.00 32.35 47 GLU B C 1
ATOM 1383 O O . GLU B 1 47 ? 30.034 46.659 6.402 1.00 32.26 47 GLU B O 1
ATOM 1389 N N . GLU B 1 48 ? 28.154 46.237 5.246 1.00 30.45 48 GLU B N 1
ATOM 1390 C CA . GLU B 1 48 ? 28.260 47.446 4.430 1.00 30.11 48 GLU B CA 1
ATOM 1391 C C . GLU B 1 48 ? 27.482 48.622 5.032 1.00 29.32 48 GLU B C 1
ATOM 1392 O O . GLU B 1 48 ? 27.473 49.719 4.476 1.00 29.06 48 GLU B O 1
ATOM 1398 N N . MET B 1 49 ? 26.829 48.387 6.163 1.00 28.25 49 MET B N 1
ATOM 1399 C CA . MET B 1 49 ? 26.037 49.421 6.823 1.00 27.46 49 MET B CA 1
ATOM 1400 C C . MET B 1 49 ? 26.860 50.613 7.300 1.00 27.31 49 MET B C 1
ATOM 1401 O O . MET B 1 49 ? 27.822 50.459 8.051 1.00 25.11 49 MET B O 1
ATOM 1406 N N . PRO B 1 50 ? 26.496 51.824 6.854 1.00 25.76 50 PRO B N 1
ATOM 1407 C CA . PRO B 1 50 ? 27.217 53.034 7.265 1.00 27.64 50 PRO B CA 1
ATOM 1408 C C . PRO B 1 50 ? 27.164 53.110 8.788 1.00 28.34 50 PRO B C 1
ATOM 1409 O O . PRO B 1 50 ? 26.135 52.794 9.389 1.00 28.17 50 PRO B O 1
ATOM 1413 N N . HIS B 1 51 ? 28.259 53.535 9.411 1.00 28.93 51 HIS B N 1
ATOM 1414 C CA . HIS B 1 51 ? 28.317 53.601 10.866 1.00 30.48 51 HIS B CA 1
ATOM 1415 C C . HIS B 1 51 ? 27.485 54.676 11.564 1.00 29.26 51 HIS B C 1
ATOM 1416 O O . HIS B 1 51 ? 27.387 54.670 12.788 1.00 30.14 51 HIS B O 1
ATOM 1423 N N . ASP B 1 52 ? 26.877 55.585 10.809 1.00 27.01 52 ASP B N 1
ATOM 1424 C CA . ASP B 1 52 ? 26.084 56.645 11.430 1.00 25.42 52 ASP B CA 1
ATOM 1425 C C . ASP B 1 52 ? 24.574 56.499 11.225 1.00 24.54 52 ASP B C 1
ATOM 1426 O O . ASP B 1 52 ? 23.824 57.439 11.468 1.00 23.55 52 ASP B O 1
ATOM 1431 N N . VAL B 1 53 ? 24.137 55.313 10.808 1.00 23.83 53 VAL B N 1
ATOM 1432 C CA . VAL B 1 53 ? 22.721 55.039 10.548 1.00 21.52 53 VAL B CA 1
ATOM 1433 C C . VAL B 1 53 ? 21.982 54.364 11.711 1.00 21.74 53 VAL B C 1
ATOM 1434 O O . VAL B 1 53 ? 22.482 53.409 12.318 1.00 18.28 53 VAL B O 1
ATOM 1438 N N . VAL B 1 54 ? 20.784 54.857 12.013 1.00 19.93 54 VAL B N 1
ATOM 1439 C CA . VAL B 1 54 ? 19.974 54.272 13.081 1.00 20.73 54 VAL B CA 1
ATOM 1440 C C . VAL B 1 54 ? 19.344 52.965 12.578 1.00 20.13 54 VAL B C 1
ATOM 1441 O O . VAL B 1 54 ? 18.490 52.969 11.689 1.00 19.33 54 VAL B O 1
ATOM 1445 N N . THR B 1 55 ? 19.780 51.845 13.147 1.00 19.93 55 THR B N 1
ATOM 1446 C CA . THR B 1 55 ? 19.269 50.539 12.755 1.00 19.70 55 THR B CA 1
ATOM 1447 C C . THR B 1 55 ? 18.566 49.887 13.937 1.00 20.09 55 THR B C 1
ATOM 1448 O O . THR B 1 55 ? 18.697 50.338 15.081 1.00 21.61 55 THR B O 1
ATOM 1452 N N . MET B 1 56 ? 17.814 48.831 13.654 1.00 20.27 56 MET B N 1
ATOM 1453 C CA . MET B 1 56 ? 17.108 48.109 14.698 1.00 20.34 56 MET B CA 1
ATOM 1454 C C . MET B 1 56 ? 18.144 47.706 15.733 1.00 19.68 56 MET B C 1
ATOM 1455 O O . MET B 1 56 ? 19.249 47.271 15.383 1.00 20.69 56 MET B O 1
ATOM 1460 N N . ASN B 1 57 ? 17.778 47.869 16.998 1.00 21.02 57 ASN B N 1
ATOM 1461 C CA . ASN B 1 57 ? 18.632 47.551 18.140 1.00 19.84 57 ASN B CA 1
ATOM 1462 C C . ASN B 1 57 ? 19.775 48.526 18.415 1.00 20.53 57 ASN B C 1
ATOM 1463 O O . ASN B 1 57 ? 20.647 48.249 19.240 1.00 19.83 57 ASN B O 1
ATOM 1468 N N . SER B 1 58 ? 19.777 49.668 17.734 1.00 19.48 58 SER B N 1
ATOM 1469 C CA . SER B 1 58 ? 20.802 50.685 17.990 1.00 18.81 58 SER B CA 1
ATOM 1470 C C . SER B 1 58 ? 20.270 51.483 19.179 1.00 20.22 58 SER B C 1
ATOM 1471 O O . SER B 1 58 ? 19.057 51.536 19.391 1.00 18.88 58 SER B O 1
ATOM 1474 N N . ARG B 1 59 ? 21.166 52.076 19.966 1.00 18.76 59 ARG B N 1
ATOM 1475 C CA . ARG B 1 59 ? 20.765 52.911 21.103 1.00 18.72 59 ARG B CA 1
ATOM 1476 C C . ARG B 1 59 ? 21.062 54.323 20.610 1.00 18.95 59 ARG B C 1
ATOM 1477 O O . ARG B 1 59 ? 22.202 54.648 20.290 1.00 19.66 59 ARG B O 1
ATOM 1485 N N . VAL B 1 60 ? 20.041 55.165 20.549 1.00 20.67 60 VAL B N 1
ATOM 1486 C CA . VAL B 1 60 ? 20.225 56.502 20.008 1.00 21.56 60 VAL B CA 1
ATOM 1487 C C . VAL B 1 60 ? 19.689 57.641 20.866 1.00 21.38 60 VAL B C 1
ATOM 1488 O O . VAL B 1 60 ? 18.646 57.526 21.515 1.00 20.93 60 VAL B O 1
ATOM 1492 N N . LYS B 1 61 ? 20.438 58.736 20.874 1.00 22.12 61 LYS B N 1
ATOM 1493 C CA . LYS B 1 61 ? 20.060 59.940 21.598 1.00 24.24 61 LYS B CA 1
ATOM 1494 C C . LYS B 1 61 ? 19.433 60.841 20.539 1.00 24.63 61 LYS B C 1
ATOM 1495 O O . LYS B 1 61 ? 20.037 61.087 19.490 1.00 24.95 61 LYS B O 1
ATOM 1501 N N . PHE B 1 62 ? 18.216 61.309 20.798 1.00 24.18 62 PHE B N 1
ATOM 1502 C CA . PHE B 1 62 ? 17.518 62.168 19.850 1.00 25.03 62 PHE B CA 1
ATOM 1503 C C . PHE B 1 62 ? 16.760 63.285 20.566 1.00 25.53 62 PHE B C 1
ATOM 1504 O O . PHE B 1 62 ? 16.474 63.199 21.765 1.00 24.48 62 PHE B O 1
ATOM 1512 N N . ARG B 1 63 ? 16.441 64.334 19.818 1.00 26.15 63 ARG B N 1
ATOM 1513 C CA . ARG B 1 63 ? 15.723 65.478 20.364 1.00 27.91 63 ARG B CA 1
ATOM 1514 C C . ARG B 1 63 ? 14.347 65.627 19.729 1.00 28.04 63 ARG B C 1
ATOM 1515 O O . ARG B 1 63 ? 14.203 65.533 18.510 1.00 28.21 63 ARG B O 1
ATOM 1523 N N . ASN B 1 64 ? 13.334 65.848 20.563 1.00 28.69 64 ASN B N 1
ATOM 1524 C CA . ASN B 1 64 ? 11.974 66.031 20.077 1.00 28.30 64 ASN B CA 1
ATOM 1525 C C . ASN B 1 64 ? 11.884 67.497 19.665 1.00 28.39 64 ASN B C 1
ATOM 1526 O O . ASN B 1 64 ? 12.017 68.385 20.500 1.00 28.04 64 ASN B O 1
ATOM 1531 N N . LEU B 1 65 ? 11.669 67.744 18.375 1.00 28.86 65 LEU B N 1
ATOM 1532 C CA . LEU B 1 65 ? 11.608 69.106 17.856 1.00 29.20 65 LEU B CA 1
ATOM 1533 C C . LEU B 1 65 ? 10.293 69.836 18.098 1.00 30.91 65 LEU B C 1
ATOM 1534 O O . LEU B 1 65 ? 10.043 70.883 17.501 1.00 32.96 65 LEU B O 1
ATOM 1539 N N . SER B 1 66 ? 9.455 69.290 18.971 1.00 31.79 66 SER B N 1
ATOM 1540 C CA . SER B 1 66 ? 8.191 69.935 19.293 1.00 32.94 66 SER B CA 1
ATOM 1541 C C . SER B 1 66 ? 8.279 70.591 20.666 1.00 33.08 66 SER B C 1
ATOM 1542 O O . SER B 1 66 ? 7.524 71.512 20.968 1.00 34.80 66 SER B O 1
ATOM 1545 N N . ASP B 1 67 ? 9.210 70.123 21.493 1.00 32.70 67 ASP B N 1
ATOM 1546 C CA . ASP B 1 67 ? 9.385 70.677 22.834 1.00 31.57 67 ASP B CA 1
ATOM 1547 C C . ASP B 1 67 ? 10.842 70.731 23.268 1.00 30.58 67 ASP B C 1
ATOM 1548 O O . ASP B 1 67 ? 11.148 71.196 24.365 1.00 29.43 67 ASP B O 1
ATOM 1553 N N . GLY B 1 68 ? 11.736 70.232 22.419 1.00 30.50 68 GLY B N 1
ATOM 1554 C CA . GLY B 1 68 ? 13.154 70.254 22.738 1.00 30.01 68 GLY B CA 1
ATOM 1555 C C . GLY B 1 68 ? 13.655 69.173 23.682 1.00 30.89 68 GLY B C 1
ATOM 1556 O O . GLY B 1 68 ? 14.834 69.165 24.046 1.00 29.86 68 GLY B O 1
ATOM 1557 N N . GLU B 1 69 ? 12.779 68.254 24.074 1.00 30.77 69 GLU B N 1
ATOM 1558 C CA . GLU B 1 69 ? 13.172 67.181 24.985 1.00 31.14 69 GLU B CA 1
ATOM 1559 C C . GLU B 1 69 ? 14.142 66.203 24.333 1.00 30.39 69 GLU B C 1
ATOM 1560 O O . GLU B 1 69 ? 13.899 65.721 23.225 1.00 30.68 69 GLU B O 1
ATOM 1566 N N . VAL B 1 70 ? 15.235 65.912 25.031 1.00 28.88 70 VAL B N 1
ATOM 1567 C CA . VAL B 1 70 ? 16.244 64.971 24.552 1.00 28.39 70 VAL B CA 1
ATOM 1568 C C . VAL B 1 70 ? 16.109 63.645 25.299 1.00 28.29 70 VAL B C 1
ATOM 1569 O O . VAL B 1 70 ? 15.963 63.621 26.525 1.00 28.58 70 VAL B O 1
ATOM 1573 N N . ARG B 1 71 ? 16.158 62.545 24.556 1.00 27.79 71 ARG B N 1
ATOM 1574 C CA . ARG B 1 71 ? 16.041 61.214 25.141 1.00 27.68 71 ARG B CA 1
ATOM 1575 C C . ARG B 1 71 ? 16.986 60.207 24.515 1.00 26.18 71 ARG B C 1
ATOM 1576 O O . ARG B 1 71 ? 17.419 60.360 23.368 1.00 25.01 71 ARG B O 1
ATOM 1584 N N . VAL B 1 72 ? 17.283 59.163 25.277 1.00 23.57 72 VAL B N 1
ATOM 1585 C CA . VAL B 1 72 ? 18.138 58.086 24.809 1.00 23.47 72 VAL B CA 1
ATOM 1586 C C . VAL B 1 72 ? 17.309 56.813 24.870 1.00 23.46 72 VAL B C 1
ATOM 1587 O O . VAL B 1 72 ? 16.788 56.455 25.922 1.00 24.56 72 VAL B O 1
ATOM 1591 N N . ARG B 1 73 ? 17.153 56.141 23.739 1.00 21.02 73 ARG B N 1
ATOM 1592 C CA . ARG B 1 73 ? 16.393 54.907 23.734 1.00 21.25 73 ARG B CA 1
ATOM 1593 C C . ARG B 1 73 ? 16.906 53.914 22.716 1.00 20.76 73 ARG B C 1
ATOM 1594 O O . ARG B 1 73 ? 17.591 54.284 21.765 1.00 20.12 73 ARG B O 1
ATOM 1602 N N . THR B 1 74 ? 16.583 52.645 22.935 1.00 19.50 74 THR B N 1
ATOM 1603 C CA . THR B 1 74 ? 17.007 51.580 22.031 1.00 19.41 74 THR B CA 1
ATOM 1604 C C . THR B 1 74 ? 15.819 51.143 21.179 1.00 19.59 74 THR B C 1
ATOM 1605 O O . THR B 1 74 ? 14.749 50.825 21.700 1.00 18.50 74 THR B O 1
ATOM 1609 N N . LEU B 1 75 ? 16.021 51.143 19.866 1.00 18.79 75 LEU B N 1
ATOM 1610 C CA . LEU B 1 75 ? 14.986 50.752 18.916 1.00 18.44 75 LEU B CA 1
ATOM 1611 C C . LEU B 1 75 ? 14.909 49.226 18.870 1.00 18.34 75 LEU B C 1
ATOM 1612 O O . LEU B 1 75 ? 15.891 48.555 18.559 1.00 17.66 75 LEU B O 1
ATOM 1617 N N . VAL B 1 76 ? 13.738 48.680 19.182 1.00 17.94 76 VAL B N 1
ATOM 1618 C CA . VAL B 1 76 ? 13.573 47.231 19.209 1.00 19.58 76 VAL B CA 1
ATOM 1619 C C . VAL B 1 76 ? 12.321 46.752 18.500 1.00 19.66 76 VAL B C 1
ATOM 1620 O O . VAL B 1 76 ? 11.432 47.540 18.178 1.00 19.95 76 VAL B O 1
ATOM 1624 N N . TYR B 1 77 ? 12.262 45.445 18.264 1.00 21.47 77 TYR B N 1
ATOM 1625 C CA . TYR B 1 77 ? 11.083 44.837 17.660 1.00 23.26 77 TYR B CA 1
ATOM 1626 C C . TYR B 1 77 ? 10.105 44.687 18.826 1.00 24.78 77 TYR B C 1
ATOM 1627 O O . TYR B 1 77 ? 10.529 44.549 19.978 1.00 22.62 77 TYR B O 1
ATOM 1636 N N . PRO B 1 78 ? 8.791 44.718 18.556 1.00 25.99 78 PRO B N 1
ATOM 1637 C CA . PRO B 1 78 ? 7.824 44.587 19.656 1.00 27.57 78 PRO B CA 1
ATOM 1638 C C . PRO B 1 78 ? 8.031 43.429 20.636 1.00 30.11 78 PRO B C 1
ATOM 1639 O O . PRO B 1 78 ? 7.848 43.601 21.841 1.00 30.01 78 PRO B O 1
ATOM 1643 N N . ALA B 1 79 ? 8.428 42.263 20.136 1.00 32.96 79 ALA B N 1
ATOM 1644 C CA . ALA B 1 79 ? 8.637 41.100 21.001 1.00 34.72 79 ALA B CA 1
ATOM 1645 C C . ALA B 1 79 ? 9.743 41.278 22.046 1.00 36.25 79 ALA B C 1
ATOM 1646 O O . ALA B 1 79 ? 9.815 40.515 23.012 1.00 36.16 79 ALA B O 1
ATOM 1648 N N . LYS B 1 80 ? 10.602 42.277 21.862 1.00 36.78 80 LYS B N 1
ATOM 1649 C CA . LYS B 1 80 ? 11.684 42.519 22.811 1.00 37.56 80 LYS B CA 1
ATOM 1650 C C . LYS B 1 80 ? 11.467 43.787 23.638 1.00 38.06 80 LYS B C 1
ATOM 1651 O O . LYS B 1 80 ? 12.362 44.238 24.355 1.00 38.98 80 LYS B O 1
ATOM 1657 N N . MET B 1 81 ? 10.273 44.358 23.546 1.00 36.28 81 MET B N 1
ATOM 1658 C CA . MET B 1 81 ? 9.954 45.570 24.290 1.00 36.47 81 MET B CA 1
ATOM 1659 C C . MET B 1 81 ? 9.515 45.211 25.716 1.00 36.14 81 MET B C 1
ATOM 1660 O O . MET B 1 81 ? 8.417 44.693 25.919 1.00 37.51 81 MET B O 1
ATOM 1665 N N . THR B 1 82 ? 10.372 45.479 26.701 1.00 34.33 82 THR B N 1
ATOM 1666 C CA . THR B 1 82 ? 10.044 45.178 28.097 1.00 31.69 82 THR B CA 1
ATOM 1667 C C . THR B 1 82 ? 10.114 46.419 28.980 1.00 31.06 82 THR B C 1
ATOM 1668 O O . THR B 1 82 ? 9.603 46.422 30.100 1.00 30.74 82 THR B O 1
ATOM 1672 N N . ASP B 1 83 ? 10.727 47.481 28.464 1.00 29.78 83 ASP B N 1
ATOM 1673 C CA . ASP B 1 83 ? 10.870 48.719 29.221 1.00 29.85 83 ASP B CA 1
ATOM 1674 C C . ASP B 1 83 ? 10.692 49.944 28.327 1.00 30.13 83 ASP B C 1
ATOM 1675 O O . ASP B 1 83 ? 11.633 50.363 27.657 1.00 28.34 83 ASP B O 1
ATOM 1680 N N . SER B 1 84 ? 9.496 50.526 28.333 1.00 30.91 84 SER B N 1
ATOM 1681 C CA . SER B 1 84 ? 9.212 51.697 27.504 1.00 32.67 84 SER B CA 1
ATOM 1682 C C . SER B 1 84 ? 10.029 52.920 27.907 1.00 32.43 84 SER B C 1
ATOM 1683 O O . SER B 1 84 ? 10.064 53.920 27.189 1.00 33.07 84 SER B O 1
ATOM 1686 N N . ASN B 1 85 ? 10.695 52.844 29.053 1.00 32.25 85 ASN B N 1
ATOM 1687 C CA . ASN B 1 85 ? 11.510 53.957 29.517 1.00 32.56 85 ASN B CA 1
ATOM 1688 C C . ASN B 1 85 ? 12.901 53.966 28.889 1.00 30.77 85 ASN B C 1
ATOM 1689 O O . ASN B 1 85 ? 13.575 54.994 28.876 1.00 30.89 85 ASN B O 1
ATOM 1694 N N . THR B 1 86 ? 13.336 52.828 28.363 1.00 28.33 86 THR B N 1
ATOM 1695 C CA . THR B 1 86 ? 14.659 52.761 27.749 1.00 26.12 86 THR B CA 1
ATOM 1696 C C . THR B 1 86 ? 14.610 52.178 26.348 1.00 23.21 86 THR B C 1
ATOM 1697 O O . THR B 1 86 ? 15.610 52.194 25.630 1.00 21.18 86 THR B O 1
ATOM 1701 N N . GLN B 1 87 ? 13.444 51.662 25.969 1.00 22.61 87 GLN B N 1
ATOM 1702 C CA . GLN B 1 87 ? 13.265 51.049 24.660 1.00 23.30 87 GLN B CA 1
ATOM 1703 C C . GLN B 1 87 ? 12.150 51.721 23.878 1.00 23.28 87 GLN B C 1
ATOM 1704 O O . GLN B 1 87 ? 11.247 52.326 24.452 1.00 21.80 87 GLN B O 1
ATOM 1710 N N . LEU B 1 88 ? 12.215 51.590 22.559 1.00 24.00 88 LEU B N 1
ATOM 1711 C CA . LEU B 1 88 ? 11.228 52.192 21.678 1.00 23.51 88 LEU B CA 1
ATOM 1712 C C . LEU B 1 88 ? 10.864 51.181 20.590 1.00 21.75 88 LEU B C 1
ATOM 1713 O O . LEU B 1 88 ? 11.738 50.705 19.883 1.00 21.73 88 LEU B O 1
ATOM 1718 N N . SER B 1 89 ? 9.583 50.840 20.471 1.00 20.14 89 SER B N 1
ATOM 1719 C CA . SER B 1 89 ? 9.147 49.893 19.444 1.00 20.47 89 SER B CA 1
ATOM 1720 C C . SER B 1 89 ? 9.205 50.540 18.059 1.00 20.37 89 SER B C 1
ATOM 1721 O O . SER B 1 89 ? 8.817 51.693 17.885 1.00 21.73 89 SER B O 1
ATOM 1724 N N . VAL B 1 90 ? 9.684 49.797 17.072 1.00 18.50 90 VAL B N 1
ATOM 1725 C CA . VAL B 1 90 ? 9.759 50.331 15.725 1.00 20.06 90 VAL B CA 1
ATOM 1726 C C . VAL B 1 90 ? 8.336 50.564 15.210 1.00 21.39 90 VAL B C 1
ATOM 1727 O O . VAL B 1 90 ? 8.131 51.302 14.243 1.00 19.54 90 VAL B O 1
ATOM 1731 N N . MET B 1 91 ? 7.352 49.955 15.872 1.00 20.50 91 MET B N 1
ATOM 1732 C CA . MET B 1 91 ? 5.961 50.114 15.454 1.00 21.87 91 MET B CA 1
ATOM 1733 C C . MET B 1 91 ? 5.294 51.342 16.075 1.00 23.61 91 MET B C 1
ATOM 1734 O O . MET B 1 91 ? 4.132 51.641 15.790 1.00 24.03 91 MET B O 1
ATOM 1739 N N . ALA B 1 92 ? 6.031 52.052 16.924 1.00 23.54 92 ALA B N 1
ATOM 1740 C CA . ALA B 1 92 ? 5.522 53.279 17.534 1.00 24.67 92 ALA B CA 1
ATOM 1741 C C . ALA B 1 92 ? 5.958 54.408 16.609 1.00 24.93 92 ALA B C 1
ATOM 1742 O O . ALA B 1 92 ? 7.006 54.323 15.970 1.00 23.62 92 ALA B O 1
ATOM 1744 N N . PRO B 1 93 ? 5.168 55.484 16.523 1.00 26.33 93 PRO B N 1
ATOM 1745 C CA . PRO B 1 93 ? 5.555 56.587 15.638 1.00 25.92 93 PRO B CA 1
ATOM 1746 C C . PRO B 1 93 ? 6.990 57.109 15.759 1.00 23.65 93 PRO B C 1
ATOM 1747 O O . PRO B 1 93 ? 7.661 57.301 14.743 1.00 23.69 93 PRO B O 1
ATOM 1751 N N . VAL B 1 94 ? 7.477 57.328 16.975 1.00 20.97 94 VAL B N 1
ATOM 1752 C CA . VAL B 1 94 ? 8.841 57.835 17.130 1.00 20.92 94 VAL B CA 1
ATOM 1753 C C . VAL B 1 94 ? 9.873 56.796 16.701 1.00 20.53 94 VAL B C 1
ATOM 1754 O O . VAL B 1 94 ? 10.910 57.142 16.132 1.00 18.49 94 VAL B O 1
ATOM 1758 N N . GLY B 1 95 ? 9.588 55.524 16.970 1.00 20.46 95 GLY B N 1
ATOM 1759 C CA . GLY B 1 95 ? 10.510 54.473 16.578 1.00 19.41 95 GLY B CA 1
ATOM 1760 C C . GLY B 1 95 ? 10.618 54.364 15.070 1.00 19.38 95 GLY B C 1
ATOM 1761 O O . GLY B 1 95 ? 11.712 54.237 14.519 1.00 18.57 95 GLY B O 1
ATOM 1762 N N . ALA B 1 96 ? 9.473 54.407 14.397 1.00 18.14 96 ALA B N 1
ATOM 1763 C CA . ALA B 1 96 ? 9.440 54.324 12.942 1.00 20.11 96 ALA B CA 1
ATOM 1764 C C . ALA B 1 96 ? 10.118 55.539 12.310 1.00 19.94 96 ALA B C 1
ATOM 1765 O O . ALA B 1 96 ? 10.764 55.422 11.266 1.00 21.53 96 ALA B O 1
ATOM 1767 N N . ALA B 1 97 ? 9.981 56.705 12.936 1.00 19.29 97 ALA B N 1
ATOM 1768 C CA . ALA B 1 97 ? 10.599 57.921 12.401 1.00 20.16 97 ALA B CA 1
ATOM 1769 C C . ALA B 1 97 ? 12.129 57.870 12.477 1.00 20.93 97 ALA B C 1
ATOM 1770 O O . ALA B 1 97 ? 12.818 58.259 11.532 1.00 22.30 97 ALA B O 1
ATOM 1772 N N . LEU B 1 98 ? 12.654 57.384 13.601 1.00 19.81 98 LEU B N 1
ATOM 1773 C CA . LEU B 1 98 ? 14.099 57.282 13.797 1.00 18.49 98 LEU B CA 1
ATOM 1774 C C . LEU B 1 98 ? 14.745 56.262 12.874 1.00 19.32 98 LEU B C 1
ATOM 1775 O O . LEU B 1 98 ? 15.882 56.446 12.432 1.00 18.17 98 LEU B O 1
ATOM 1780 N N . LEU B 1 99 ? 14.021 55.181 12.601 1.00 17.87 99 LEU B N 1
ATOM 1781 C CA . LEU B 1 99 ? 14.518 54.101 11.759 1.00 18.10 99 LEU B CA 1
ATOM 1782 C C . LEU B 1 99 ? 15.123 54.562 10.439 1.00 19.07 99 LEU B C 1
ATOM 1783 O O . LEU B 1 99 ? 14.480 55.269 9.658 1.00 18.69 99 LEU B O 1
ATOM 1788 N N . GLY B 1 100 ? 16.368 54.161 10.200 1.00 19.07 100 GLY B N 1
ATOM 1789 C CA . GLY B 1 100 ? 17.025 54.505 8.953 1.00 20.63 100 GLY B CA 1
ATOM 1790 C C . GLY B 1 100 ? 17.604 55.896 8.800 1.00 22.04 100 GLY B C 1
ATOM 1791 O O . GLY B 1 100 ? 18.206 56.193 7.764 1.00 21.18 100 GLY B O 1
ATOM 1792 N N . LEU B 1 101 ? 17.418 56.755 9.796 1.00 20.45 101 LEU B N 1
ATOM 1793 C CA . LEU B 1 101 ? 17.974 58.105 9.732 1.00 21.86 101 LEU B CA 1
ATOM 1794 C C . LEU B 1 101 ? 19.458 58.053 10.068 1.00 22.13 101 LEU B C 1
ATOM 1795 O O . LEU B 1 101 ? 19.928 57.078 10.651 1.00 21.10 101 LEU B O 1
ATOM 1800 N N . ARG B 1 102 ? 20.186 59.099 9.689 1.00 21.43 102 ARG B N 1
ATOM 1801 C CA . ARG B 1 102 ? 21.614 59.202 9.988 1.00 24.09 102 ARG B CA 1
ATOM 1802 C C . ARG B 1 102 ? 21.790 60.239 11.094 1.00 23.52 102 ARG B C 1
ATOM 1803 O O . ARG B 1 102 ? 21.006 61.184 11.197 1.00 22.46 102 ARG B O 1
ATOM 1811 N N . VAL B 1 103 ? 22.823 60.072 11.911 1.00 24.72 103 VAL B N 1
ATOM 1812 C CA . VAL B 1 103 ? 23.093 61.024 12.976 1.00 25.44 103 VAL B CA 1
ATOM 1813 C C . VAL B 1 103 ? 23.212 62.386 12.303 1.00 25.86 103 VAL B C 1
ATOM 1814 O O . VAL B 1 103 ? 23.872 62.523 11.271 1.00 26.29 103 VAL B O 1
ATOM 1818 N N . GLY B 1 104 ? 22.551 63.384 12.873 1.00 25.66 104 GLY B N 1
ATOM 1819 C CA . GLY B 1 104 ? 22.596 64.714 12.296 1.00 25.70 104 GLY B CA 1
ATOM 1820 C C . GLY B 1 104 ? 21.359 65.057 11.483 1.00 24.49 104 GLY B C 1
ATOM 1821 O O . GLY B 1 104 ? 21.129 66.226 11.175 1.00 24.23 104 GLY B O 1
ATOM 1822 N N . ASP B 1 105 ? 20.565 64.050 11.124 1.00 24.84 105 ASP B N 1
ATOM 1823 C CA . ASP B 1 105 ? 19.348 64.281 10.343 1.00 24.02 105 ASP B CA 1
ATOM 1824 C C . ASP B 1 105 ? 18.166 64.684 11.220 1.00 24.79 105 ASP B C 1
ATOM 1825 O O . ASP B 1 105 ? 18.088 64.323 12.392 1.00 24.80 105 ASP B O 1
ATOM 1830 N N . SER B 1 106 ? 17.239 65.425 10.629 1.00 23.69 106 SER B N 1
ATOM 1831 C CA . SER B 1 106 ? 16.023 65.812 11.322 1.00 24.44 106 SER B CA 1
ATOM 1832 C C . SER B 1 106 ? 14.911 65.272 10.441 1.00 24.21 106 SER B C 1
ATOM 1833 O O . SER B 1 106 ? 15.110 65.047 9.247 1.00 24.71 106 SER B O 1
ATOM 1836 N N . ILE B 1 107 ? 13.747 65.030 11.024 1.00 23.57 107 ILE B N 1
ATOM 1837 C CA . ILE B 1 107 ? 12.634 64.518 10.247 1.00 24.04 107 ILE B CA 1
ATOM 1838 C C . ILE B 1 107 ? 11.345 65.199 10.679 1.00 25.36 107 ILE B C 1
ATOM 1839 O O . ILE B 1 107 ? 11.131 65.451 11.863 1.00 26.42 107 ILE B O 1
ATOM 1844 N N . HIS B 1 108 ? 10.504 65.516 9.702 1.00 25.36 108 HIS B N 1
ATOM 1845 C CA . HIS B 1 108 ? 9.216 66.144 9.951 1.00 27.13 108 HIS B CA 1
ATOM 1846 C C . HIS B 1 108 ? 8.272 65.267 9.152 1.00 28.70 108 HIS B C 1
ATOM 1847 O O . HIS B 1 108 ? 7.973 65.537 7.990 1.00 30.51 108 HIS B O 1
ATOM 1854 N N . TRP B 1 109 ? 7.828 64.195 9.793 1.00 30.99 109 TRP B N 1
ATOM 1855 C CA . TRP B 1 109 ? 6.970 63.211 9.161 1.00 32.92 109 TRP B CA 1
ATOM 1856 C C . TRP B 1 109 ? 5.509 63.355 9.563 1.00 35.13 109 TRP B C 1
ATOM 1857 O O . TRP B 1 109 ? 5.128 63.018 10.683 1.00 34.91 109 TRP B O 1
ATOM 1868 N N . GLU B 1 110 ? 4.703 63.869 8.639 1.00 38.62 110 GLU B N 1
ATOM 1869 C CA . GLU B 1 110 ? 3.272 64.052 8.860 1.00 42.62 110 GLU B CA 1
ATOM 1870 C C . GLU B 1 110 ? 2.615 62.788 8.323 1.00 44.06 110 GLU B C 1
ATOM 1871 O O . GLU B 1 110 ? 2.794 62.445 7.154 1.00 45.73 110 GLU B O 1
ATOM 1877 N N . LEU B 1 111 ? 1.858 62.094 9.162 1.00 44.85 111 LEU B N 1
ATOM 1878 C CA . LEU B 1 111 ? 1.207 60.872 8.716 1.00 46.00 111 LEU B CA 1
ATOM 1879 C C . LEU B 1 111 ? -0.309 60.934 8.824 1.00 47.03 111 LEU B C 1
ATOM 1880 O O . LEU B 1 111 ? -0.857 61.614 9.693 1.00 47.01 111 LEU B O 1
ATOM 1885 N N . PRO B 1 112 ? -1.007 60.239 7.916 1.00 47.98 112 PRO B N 1
ATOM 1886 C CA . PRO B 1 112 ? -2.471 60.212 7.912 1.00 48.80 112 PRO B CA 1
ATOM 1887 C C . PRO B 1 112 ? -2.996 59.320 9.032 1.00 48.86 112 PRO B C 1
ATOM 1888 O O . PRO B 1 112 ? -2.722 58.119 9.050 1.00 48.95 112 PRO B O 1
ATOM 1892 N N . GLY B 1 113 ? -3.744 59.908 9.962 1.00 48.26 113 GLY B N 1
ATOM 1893 C CA . GLY B 1 113 ? -4.301 59.130 11.054 1.00 47.08 113 GLY B CA 1
ATOM 1894 C C . GLY B 1 113 ? -4.089 59.724 12.431 1.00 46.18 113 GLY B C 1
ATOM 1895 O O . GLY B 1 113 ? -4.246 59.037 13.440 1.00 46.03 113 GLY B O 1
ATOM 1896 N N . GLY B 1 114 ? -3.731 61.000 12.488 1.00 45.56 114 GLY B N 1
ATOM 1897 C CA . GLY B 1 114 ? -3.511 61.628 13.777 1.00 44.65 114 GLY B CA 1
ATOM 1898 C C . GLY B 1 114 ? -2.127 61.343 14.325 1.00 43.34 114 GLY B C 1
ATOM 1899 O O . GLY B 1 114 ? -1.916 61.315 15.541 1.00 43.40 114 GLY B O 1
ATOM 1900 N N . VAL B 1 115 ? -1.174 61.141 13.423 1.00 42.30 115 VAL B N 1
ATOM 1901 C CA . VAL B 1 115 ? 0.196 60.858 13.818 1.00 40.90 115 VAL B CA 1
ATOM 1902 C C . VAL B 1 115 ? 1.158 61.810 13.115 1.00 39.82 115 VAL B C 1
ATOM 1903 O O . VAL B 1 115 ? 1.013 62.092 11.927 1.00 40.47 115 VAL B O 1
ATOM 1907 N N . ALA B 1 116 ? 2.136 62.305 13.861 1.00 38.12 116 ALA B N 1
ATOM 1908 C CA . ALA B 1 116 ? 3.128 63.221 13.317 1.00 37.45 116 ALA B CA 1
ATOM 1909 C C . ALA B 1 116 ? 4.290 63.312 14.298 1.00 36.50 116 ALA B C 1
ATOM 1910 O O . ALA B 1 116 ? 4.082 63.388 15.508 1.00 35.76 116 ALA B O 1
ATOM 1912 N N . THR B 1 117 ? 5.514 63.290 13.779 1.00 34.60 117 THR B N 1
ATOM 1913 C CA . THR B 1 117 ? 6.686 63.367 14.641 1.00 32.39 117 THR B CA 1
ATOM 1914 C C . THR B 1 117 ? 7.761 64.266 14.044 1.00 30.74 117 THR B C 1
ATOM 1915 O O . THR B 1 117 ? 7.999 64.246 12.838 1.00 29.87 117 THR B O 1
ATOM 1919 N N . HIS B 1 118 ? 8.396 65.059 14.904 1.00 29.44 118 HIS B N 1
ATOM 1920 C CA . HIS B 1 118 ? 9.46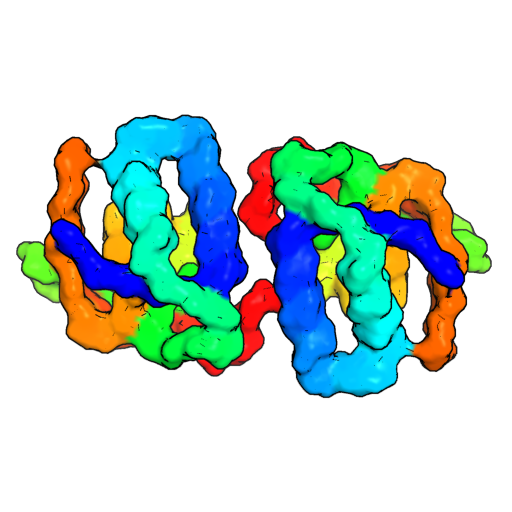6 65.968 14.498 1.00 27.88 118 HIS B CA 1
ATOM 1921 C C . HIS B 1 118 ? 10.649 65.644 15.401 1.00 27.15 118 HIS B C 1
ATOM 1922 O O . HIS B 1 118 ? 10.601 65.887 16.608 1.00 25.63 118 HIS B O 1
ATOM 1929 N N . LEU B 1 119 ? 11.713 65.100 14.814 1.00 26.12 119 LEU B N 1
ATOM 1930 C CA . LEU B 1 119 ? 12.874 64.698 15.596 1.00 25.70 119 LEU B CA 1
ATOM 1931 C C . LEU B 1 119 ? 14.193 65.008 14.915 1.00 24.90 119 LEU B C 1
ATOM 1932 O O . LEU B 1 119 ? 14.249 65.216 13.701 1.00 23.25 119 LEU B O 1
ATOM 1937 N N . GLU B 1 120 ? 15.249 65.011 15.722 1.00 25.57 120 GLU B N 1
ATOM 1938 C CA . GLU B 1 120 ? 16.613 65.234 15.258 1.00 26.21 120 GLU B CA 1
ATOM 1939 C C . GLU B 1 120 ? 17.506 64.187 15.923 1.00 26.26 120 GLU B C 1
ATOM 1940 O O . GLU B 1 120 ? 17.509 64.061 17.152 1.00 25.46 120 GLU B O 1
ATOM 1946 N N . VAL B 1 121 ? 18.256 63.436 15.120 1.00 24.97 121 VAL B N 1
ATOM 1947 C CA . VAL B 1 121 ? 19.154 62.419 15.664 1.00 23.65 121 VAL B CA 1
ATOM 1948 C C . VAL B 1 121 ? 20.448 63.109 16.095 1.00 24.12 121 VAL B C 1
ATOM 1949 O O . VAL B 1 121 ? 21.147 63.707 15.274 1.00 21.94 121 VAL B O 1
ATOM 1953 N N . LEU B 1 122 ? 20.755 63.019 17.386 1.00 26.23 122 LEU B N 1
ATOM 1954 C CA . LEU B 1 122 ? 21.936 63.654 17.959 1.00 27.54 122 LEU B CA 1
ATOM 1955 C C . LEU B 1 122 ? 23.163 62.748 18.046 1.00 28.60 122 LEU B C 1
ATOM 1956 O O . LEU B 1 122 ? 24.286 63.181 17.770 1.00 28.46 122 LEU B O 1
ATOM 1961 N N . GLU B 1 123 ? 22.962 61.491 18.421 1.00 28.72 123 GLU B N 1
ATOM 1962 C CA . GLU B 1 123 ? 24.096 60.582 18.550 1.00 29.27 123 GLU B CA 1
ATOM 1963 C C . GLU B 1 123 ? 23.697 59.106 18.556 1.00 28.39 123 GLU B C 1
ATOM 1964 O O . GLU B 1 123 ? 22.592 58.749 18.961 1.00 28.14 123 GLU B O 1
ATOM 1970 N N . LEU B 1 124 ? 24.603 58.261 18.080 1.00 27.50 124 LEU B N 1
ATOM 1971 C CA . LEU B 1 124 ? 24.401 56.814 18.070 1.00 27.55 124 LEU B CA 1
ATOM 1972 C C . LEU B 1 124 ? 25.342 56.275 19.139 1.00 27.18 124 LEU B C 1
ATOM 1973 O O . LEU B 1 124 ? 26.551 56.203 18.918 1.00 28.14 124 LEU B O 1
ATOM 1978 N N . GLU B 1 125 ? 24.807 55.913 20.297 1.00 27.30 125 GLU B N 1
ATOM 1979 C CA . GLU B 1 125 ? 25.651 55.392 21.361 1.00 28.34 125 GLU B CA 1
ATOM 1980 C C . GLU B 1 125 ? 26.085 53.962 21.045 1.00 28.43 125 GLU B C 1
ATOM 1981 O O . GLU B 1 125 ? 27.169 53.525 21.439 1.00 27.74 125 GLU B O 1
ATOM 1987 N N . TYR B 1 126 ? 25.230 53.243 20.327 1.00 26.29 126 TYR B N 1
ATOM 1988 C CA . TYR B 1 126 ? 25.509 51.866 19.957 1.00 26.43 126 TYR B CA 1
ATOM 1989 C C . TYR B 1 126 ? 24.752 51.469 18.700 1.00 25.42 126 TYR B C 1
ATOM 1990 O O . TYR B 1 126 ? 23.555 51.725 18.573 1.00 22.78 126 TYR B O 1
ATOM 1999 N N . GLN B 1 127 ? 25.471 50.855 17.771 1.00 23.55 127 GLN B N 1
ATOM 2000 C CA . GLN B 1 127 ? 24.877 50.369 16.537 1.00 23.70 127 GLN B CA 1
ATOM 2001 C C . GLN B 1 127 ? 25.383 48.954 16.385 1.00 24.25 127 GLN B C 1
ATOM 2002 O O . GLN B 1 127 ? 26.588 48.707 16.403 1.00 24.77 127 GLN B O 1
ATOM 2008 N N . PRO B 1 128 ? 24.477 47.996 16.244 1.00 25.38 128 PRO B N 1
ATOM 2009 C CA . PRO B 1 128 ? 24.945 46.623 16.094 1.00 25.88 128 PRO B CA 1
ATOM 2010 C C . PRO B 1 128 ? 25.929 46.344 14.976 1.00 27.84 128 PRO B C 1
ATOM 2011 O O . PRO B 1 128 ? 26.924 45.643 15.178 1.00 26.49 128 PRO B O 1
ATOM 2015 N N . GLU B 1 129 ? 25.652 46.885 13.796 1.00 26.08 129 GLU B N 1
ATOM 2016 C CA . GLU B 1 129 ? 26.517 46.638 12.657 1.00 27.10 129 GLU B CA 1
ATOM 2017 C C . GLU B 1 129 ? 27.928 47.135 12.917 1.00 28.41 129 GLU B C 1
ATOM 2018 O O . GLU B 1 129 ? 28.904 46.425 12.668 1.00 28.95 129 GLU B O 1
ATOM 2024 N N . ALA B 1 130 ? 28.041 48.348 13.436 1.00 29.73 130 ALA B N 1
ATOM 2025 C CA . ALA B 1 130 ? 29.354 48.912 13.711 1.00 31.70 130 ALA B CA 1
ATOM 2026 C C . ALA B 1 130 ? 30.113 48.113 14.767 1.00 32.58 130 ALA B C 1
ATOM 2027 O O . ALA B 1 130 ? 31.338 47.986 14.694 1.00 33.14 130 ALA B O 1
ATOM 2029 N N . ALA B 1 131 ? 29.385 47.565 15.735 1.00 32.69 131 ALA B N 1
ATOM 2030 C CA . ALA B 1 131 ? 29.996 46.791 16.812 1.00 35.37 131 ALA B CA 1
ATOM 2031 C C . ALA B 1 131 ? 30.301 45.346 16.429 1.00 36.20 131 ALA B C 1
ATOM 2032 O O . ALA B 1 131 ? 30.785 44.573 17.254 1.00 36.07 131 ALA B O 1
ATOM 2034 N N . GLY B 1 132 ? 30.002 44.980 15.188 1.00 37.85 132 GLY B N 1
ATOM 2035 C CA . GLY B 1 132 ? 30.269 43.627 14.736 1.00 40.11 132 GLY B CA 1
ATOM 2036 C C . GLY B 1 132 ? 29.163 42.624 15.038 1.00 41.36 132 GLY B C 1
ATOM 2037 O O . GLY B 1 132 ? 29.337 41.432 14.781 1.00 40.93 132 GLY B O 1
ATOM 2038 N N . ASP B 1 133 ? 28.032 43.086 15.577 1.00 42.44 133 ASP B N 1
ATOM 2039 C CA . ASP B 1 133 ? 26.906 42.205 15.882 1.00 44.48 133 ASP B CA 1
ATOM 2040 C C . ASP B 1 133 ? 25.995 42.163 14.619 1.00 45.74 133 ASP B C 1
ATOM 2041 O O . ASP B 1 133 ? 24.879 42.685 14.615 1.00 47.11 133 ASP B O 1
ATOM 2046 N N . TYR B 1 134 ? 26.503 41.529 13.561 1.00 46.71 134 TYR B N 1
ATOM 2047 C CA . TYR B 1 134 ? 25.828 41.410 12.281 1.00 48.05 134 TYR B CA 1
ATOM 2048 C C . TYR B 1 134 ? 24.627 40.525 12.254 1.00 49.81 134 TYR B C 1
ATOM 2049 O O . TYR B 1 134 ? 23.728 40.761 11.430 1.00 50.56 134 TYR B O 1
ATOM 2058 N N . LEU B 1 135 ? 24.620 39.536 13.143 1.00 50.91 135 LEU B N 1
ATOM 2059 C CA . LEU B 1 135 ? 23.555 38.572 13.246 1.00 53.04 135 LEU B CA 1
ATOM 2060 C C . LEU B 1 135 ? 22.311 39.274 13.716 1.00 54.43 135 LEU B C 1
ATOM 2061 O O . LEU B 1 135 ? 21.253 39.314 13.073 1.00 54.74 135 LEU B O 1
ATOM 2066 N N . LEU B 1 136 ? 22.506 39.809 14.902 1.00 55.86 136 LEU B N 1
ATOM 2067 C CA . LEU B 1 136 ? 21.497 40.496 15.678 1.00 57.29 136 LEU B CA 1
ATOM 2068 C C . LEU B 1 136 ? 20.221 40.830 14.924 1.00 59.14 136 LEU B C 1
ATOM 2069 O O . LEU B 1 136 ? 20.183 41.955 14.377 1.00 60.93 136 LEU B O 1
#

Solvent-accessible surface area: 12416 Å² total; per-residue (Å²): 124,16,56,73,0,20,2,6,53,8,14,5,41,32,0,71,29,5,11,124,77,121,79,34,80,65,81,41,9,2,83,10,0,62,43,9,12,129,134,18,116,86,24,32,2,114,118,4,42,130,48,0,0,1,3,37,0,95,1,56,11,80,50,64,82,91,37,99,64,132,54,34,33,1,0,10,44,105,120,70,120,56,80,112,72,31,26,20,0,23,33,51,44,0,0,0,0,0,1,1,82,55,55,45,48,2,104,6,126,33,123,70,81,23,58,10,50,3,50,1,43,83,37,73,76,8,14,10,48,62,45,67,46,88,14,109,11,56,64,0,12,2,5,58,6,3,9,70,9,0,71,24,8,12,108,43,116,83,38,81,65,79,34,7,3,84,13,0,65,59,12,22,131,105,21,98,98,23,34,6,127,115,6,38,132,54,0,0,1,2,16,0,94,0,73,8,78,42,66,86,95,41,99,60,130,55,37,31,1,1,17,45,91,118,72,124,55,75,107,74,25,27,21,0,22,32,51,41,0,0,0,0,0,2,2,84,51,56,47,54,2,98,10,117,24,116,63,85,28,57,14,49,3,45,1,47,81,31,75,68,8,4,7,44,61,48,61,67,24,60

GO terms:
  GO:0005515 protein binding (F, IPI)

InterPro domains:
  IPR001437 Transcription elongation factor, GreA/GreB, C-terminal [PF01272] (50-126)
  IPR023459 Transcription elongation factor GreA/GreB family [PTHR30437] (32-128)
  IPR028625 Regulator of nucleoside diphosphate kinase [MF_00954]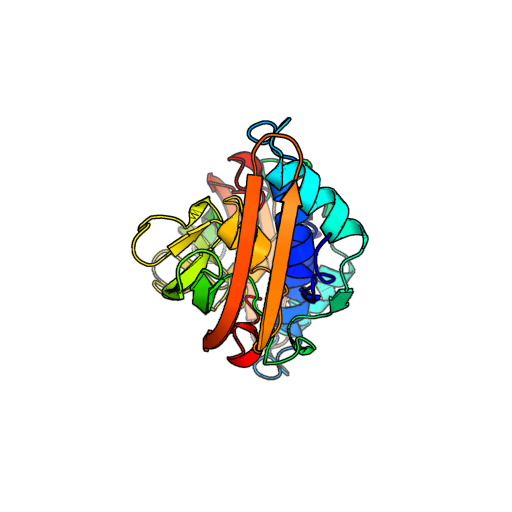 (1-136)
  IPR029462 Regulator of nucleoside diphosphate kinase, N-terminal domain [PF14760] (4-42)
  IPR036953 Transcription elongation factor GreA/GreB, C-terminal domain superfamily [G3DSA:3.10.50.30] (45-136)

Secondary structure (DSSP, 8-state):
--PPPEEEHHHHHHHHHHHHSGGGTT-HHHHHHHHHHHT-EEE-GGG--TTB--TT-EEEEEETTT--EEEEEEE-GGG---TTTEEETTSHHHHHHTT-BTT-EEEEEETTTEEEEEEEEEEEE-TTTTT----/--PPPEEEHHHHHHHHHHHTSGGGTT-HHHHHHHHHHHT-EEE-GGG--TTB--TT-EEEEEETTT--EEEEEEE-GGG---TTTEEETTSHHHHHHTT-BTT-EEEEEETTTEEEEEEEEEEEE-TTTTT----